Protein AF-0000000076130695 (afdb_homodimer)

pLDDT: mean 75.35, std 27.87, range [19.59, 98.69]

Solvent-accessible surface area (backbone atoms only — not comparable to full-atom values): 19665 Å² total; per-residue (Å²): 127,80,72,68,79,71,78,74,66,51,52,45,47,88,89,48,52,28,63,59,50,85,57,60,69,40,51,45,51,53,58,71,53,56,88,84,50,86,71,72,83,63,36,20,76,41,86,95,42,58,60,86,74,51,51,60,70,53,46,50,51,52,40,28,70,37,43,68,49,58,64,69,60,51,30,64,47,52,71,50,77,84,44,62,67,52,50,50,49,49,46,30,38,43,38,55,48,18,46,52,51,42,51,52,51,50,50,50,50,50,49,53,51,48,53,51,51,50,60,68,60,44,68,71,72,68,73,67,72,71,75,67,76,69,73,74,70,76,75,76,75,75,79,74,78,84,76,73,91,69,79,73,89,67,81,87,77,76,130,126,80,71,69,78,69,78,74,67,50,52,46,47,88,91,48,52,28,64,59,48,84,56,59,69,40,51,46,51,54,58,71,54,55,88,85,50,86,70,71,83,62,35,19,77,41,87,94,42,59,59,86,76,52,50,59,71,53,47,49,52,52,39,28,72,39,43,68,50,57,65,68,59,50,30,64,46,53,70,49,78,85,45,61,68,51,49,49,48,50,46,29,40,43,40,56,47,18,45,53,52,42,49,51,52,52,51,51,50,50,50,53,52,48,51,53,50,49,59,67,62,44,71,72,71,72,77,69,74,73,78,70,78,70,73,77,70,76,76,77,76,73,82,76,80,82,72,81,86,82,79,78,88,66,87,78,83,78,134

Organism: Mytilus edulis (NCBI:txid6550)

Radius of gyration: 37.56 Å; Cα contacts (8 Å, |Δi|>4): 245; chains: 2; bounding box: 88×125×100 Å

Structure (mmCIF, N/CA/C/O backbone):
data_AF-0000000076130695-model_v1
#
loop_
_entity.id
_entity.type
_entity.pdbx_description
1 polymer 'Uncharacterized protein'
#
loop_
_atom_site.group_PDB
_atom_site.id
_at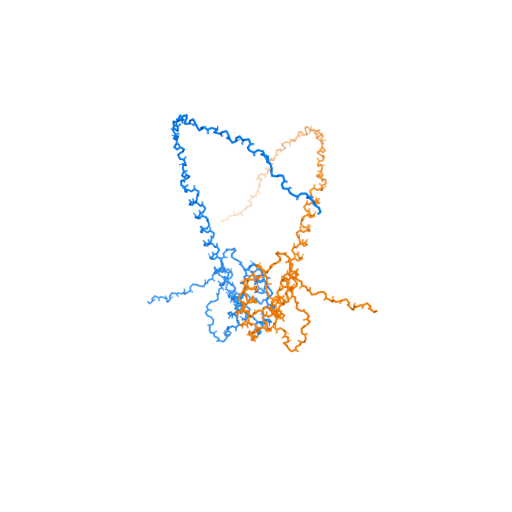om_site.type_symbol
_atom_site.label_atom_id
_atom_site.label_alt_id
_atom_site.label_comp_id
_atom_site.label_asym_id
_atom_site.label_entity_id
_atom_site.label_seq_id
_atom_site.pdbx_PDB_ins_code
_atom_site.Cartn_x
_atom_site.Cartn_y
_atom_site.Cartn_z
_atom_site.occupancy
_atom_site.B_iso_or_equiv
_atom_site.auth_seq_id
_atom_site.auth_comp_id
_atom_site.auth_asym_id
_atom_site.auth_atom_id
_atom_site.pdbx_PDB_model_num
ATOM 1 N N . MET A 1 1 ? 5.609 45.062 -7.273 1 32.78 1 MET A N 1
ATOM 2 C CA . MET A 1 1 ? 5.879 43.75 -7.832 1 32.78 1 MET A CA 1
ATOM 3 C C . MET A 1 1 ? 5.098 42.688 -7.082 1 32.78 1 MET A C 1
ATOM 5 O O . MET A 1 1 ? 5.09 42.656 -5.852 1 32.78 1 MET A O 1
ATOM 9 N N . ALA A 1 2 ? 4.066 42.156 -7.625 1 42.53 2 ALA A N 1
ATOM 10 C CA . ALA A 1 2 ? 3.211 41.219 -6.922 1 42.53 2 ALA A CA 1
ATOM 11 C C . ALA A 1 2 ? 4.02 40.031 -6.398 1 42.53 2 ALA A C 1
ATOM 13 O O . ALA A 1 2 ? 4.969 39.562 -7.051 1 42.53 2 ALA A O 1
ATOM 14 N N . ASP A 1 3 ? 4.188 39.938 -5.082 1 43.09 3 ASP A N 1
ATOM 15 C CA . ASP A 1 3 ? 4.898 38.812 -4.496 1 43.09 3 ASP A CA 1
ATOM 16 C C . ASP A 1 3 ? 4.539 37.5 -5.211 1 43.09 3 ASP A C 1
ATOM 18 O O . ASP A 1 3 ? 3.398 37.312 -5.637 1 43.09 3 ASP A O 1
ATOM 22 N N . PRO A 1 4 ? 5.449 36.969 -5.961 1 46.34 4 PRO A N 1
ATOM 23 C CA . PRO A 1 4 ? 5.129 35.719 -6.621 1 46.34 4 PRO A CA 1
ATOM 24 C C . PRO A 1 4 ? 4.109 34.875 -5.844 1 46.34 4 PRO A C 1
ATOM 26 O O . PRO A 1 4 ? 3.998 35.031 -4.625 1 46.34 4 PRO A O 1
ATOM 29 N N . PRO A 1 5 ? 3.078 34.562 -6.371 1 44.34 5 PRO A N 1
ATOM 30 C CA . PRO A 1 5 ? 2.072 33.812 -5.641 1 44.34 5 PRO A CA 1
ATOM 31 C C . PRO A 1 5 ? 2.689 32.812 -4.645 1 44.34 5 PRO A C 1
ATOM 33 O O . PRO A 1 5 ? 3.576 32.031 -5.008 1 44.34 5 PRO A O 1
ATOM 36 N N . GLN A 1 6 ? 3.023 33.156 -3.463 1 44.53 6 GLN A N 1
ATOM 37 C CA . GLN A 1 6 ? 3.541 32.25 -2.434 1 44.53 6 GLN A CA 1
ATOM 38 C C . GLN A 1 6 ? 2.848 30.906 -2.484 1 44.53 6 GLN A C 1
ATOM 40 O O . GLN A 1 6 ? 1.63 30.812 -2.311 1 44.53 6 GLN A O 1
ATOM 45 N N . THR A 1 7 ? 3.166 30.141 -3.432 1 56.22 7 THR A N 1
ATOM 46 C CA . THR A 1 7 ? 2.549 28.812 -3.5 1 56.22 7 THR A CA 1
ATOM 47 C C . THR A 1 7 ? 2.256 28.281 -2.1 1 56.22 7 THR A C 1
ATOM 49 O O . THR A 1 7 ? 3.164 28.156 -1.276 1 56.22 7 THR A O 1
ATOM 52 N N . SER A 1 8 ? 1.151 28.547 -1.556 1 73.5 8 SER A N 1
ATOM 53 C CA . SER A 1 8 ? 0.656 28.281 -0.209 1 73.5 8 SER A CA 1
ATOM 54 C C . SER A 1 8 ? 0.979 26.844 0.229 1 73.5 8 SER A C 1
ATOM 56 O O . SER A 1 8 ? 0.752 25.906 -0.521 1 73.5 8 SER A O 1
ATOM 58 N N . VAL A 1 9 ? 1.808 26.688 1.237 1 87.69 9 VAL A N 1
ATOM 59 C CA . VAL A 1 9 ? 2.182 25.422 1.864 1 87.69 9 VAL A CA 1
ATOM 60 C C . VAL A 1 9 ? 0.925 24.641 2.256 1 87.69 9 VAL A C 1
ATOM 62 O O . VAL A 1 9 ? 0.029 25.188 2.906 1 87.69 9 VAL A O 1
ATOM 65 N N . GLN A 1 10 ? 0.802 23.484 1.734 1 92.5 10 GLN A N 1
ATOM 66 C CA . GLN A 1 10 ? -0.366 22.656 2.043 1 92.5 10 GLN A CA 1
ATOM 67 C C . GLN A 1 10 ? -0.293 22.109 3.463 1 92.5 10 GLN A C 1
ATOM 69 O O . GLN A 1 10 ? 0.781 21.734 3.932 1 92.5 10 GLN A O 1
ATOM 74 N N . VAL A 1 11 ? -1.478 22.156 4.09 1 96.12 11 VAL A N 1
ATOM 75 C CA . VAL A 1 11 ? -1.656 21.547 5.402 1 96.12 11 VAL A CA 1
ATOM 76 C C . VAL A 1 11 ? -2.551 20.312 5.285 1 96.12 11 VAL A C 1
ATOM 78 O O . VAL A 1 11 ? -3.516 20.312 4.516 1 96.12 11 VAL A O 1
ATOM 81 N N . LEU A 1 12 ? -2.18 19.281 5.977 1 96.56 12 LEU A N 1
ATOM 82 C CA . LEU A 1 12 ? -3.066 18.125 6.008 1 96.56 12 LEU A CA 1
ATOM 83 C C . LEU A 1 12 ? -4.484 18.531 6.395 1 96.56 12 LEU A C 1
ATOM 85 O O . LEU A 1 12 ? -4.688 19.188 7.414 1 96.56 12 LEU A O 1
ATOM 89 N N . LYS A 1 13 ? -5.352 18.188 5.535 1 93.38 13 LYS A N 1
ATOM 90 C CA . LYS A 1 13 ? -6.734 18.562 5.805 1 93.38 13 LYS A CA 1
ATOM 91 C C . LYS A 1 13 ? -7.336 17.703 6.91 1 93.38 13 LYS A C 1
ATOM 93 O O . LYS A 1 13 ? -6.934 16.547 7.086 1 93.38 13 LYS A O 1
ATOM 98 N N . HIS A 1 14 ? -8.312 18.266 7.496 1 86 14 HIS A N 1
ATOM 99 C CA . HIS A 1 14 ? -8.953 17.625 8.641 1 86 14 HIS A CA 1
ATOM 100 C C . HIS A 1 14 ? -9.578 16.297 8.242 1 86 14 HIS A C 1
ATOM 102 O O . HIS A 1 14 ? -10.242 16.188 7.207 1 86 14 HIS A O 1
ATOM 108 N N . LYS A 1 15 ? -9.281 15.219 8.945 1 84.44 15 LYS A N 1
ATOM 109 C CA . LYS A 1 15 ? -9.852 13.875 8.859 1 84.44 15 LYS A CA 1
ATOM 110 C C . LYS A 1 15 ? -9.258 13.102 7.68 1 84.44 15 LYS A C 1
ATOM 112 O O . LYS A 1 15 ? -9.703 11.992 7.371 1 84.44 15 LYS A O 1
ATOM 117 N N . HIS A 1 16 ? -8.484 13.867 6.879 1 91.19 16 HIS A N 1
ATOM 118 C CA . HIS A 1 16 ? -7.828 13.117 5.82 1 91.19 16 HIS A CA 1
ATOM 119 C C . HIS A 1 16 ? -6.789 12.156 6.395 1 91.19 16 HIS A C 1
ATOM 121 O O . HIS A 1 16 ? -6.09 12.492 7.352 1 91.19 16 HIS A O 1
ATOM 127 N N . SER A 1 17 ? -6.777 10.953 5.922 1 92.69 17 SER A N 1
ATOM 128 C CA . SER A 1 17 ? -5.82 9.922 6.309 1 92.69 17 SER A CA 1
ATOM 129 C C . SER A 1 17 ? -5.496 9.008 5.133 1 92.69 17 SER A C 1
ATOM 131 O O . SER A 1 17 ? -6.191 9.023 4.113 1 92.69 17 SER A O 1
ATOM 133 N N . MET A 1 18 ? -4.496 8.305 5.309 1 95.19 18 MET A N 1
ATOM 134 C CA . MET A 1 18 ? -4.098 7.34 4.289 1 95.19 18 MET A CA 1
ATOM 135 C C . MET A 1 18 ? -4.363 5.914 4.75 1 95.19 18 MET A C 1
ATOM 137 O O . MET A 1 18 ? -3.918 4.957 4.117 1 95.19 18 MET A O 1
ATOM 141 N N . LEU A 1 19 ? -5.023 5.828 5.883 1 93.25 19 LEU A N 1
ATOM 142 C CA . LEU A 1 19 ? -5.391 4.5 6.363 1 93.25 19 LEU A CA 1
ATOM 143 C C . LEU A 1 19 ? -6.301 3.793 5.363 1 93.25 19 LEU A C 1
ATOM 145 O O . LEU A 1 19 ? -7.34 4.336 4.973 1 93.25 19 LEU A O 1
ATOM 149 N N . GLY A 1 20 ? -5.855 2.67 4.918 1 90.69 20 GLY A N 1
ATOM 150 C CA . GLY A 1 20 ? -6.656 1.909 3.971 1 90.69 20 GLY A CA 1
ATOM 151 C C . GLY A 1 20 ? -6.465 2.357 2.535 1 90.69 20 GLY A C 1
ATOM 152 O O . GLY A 1 20 ? -7.121 1.843 1.626 1 90.69 20 GLY A O 1
ATOM 153 N N . GLU A 1 21 ? -5.621 3.316 2.361 1 93.81 21 GLU A N 1
ATOM 154 C CA . GLU A 1 21 ? -5.312 3.828 1.03 1 93.81 21 GLU A CA 1
ATOM 155 C C . GLU A 1 21 ? -3.93 3.373 0.571 1 93.81 21 GLU A C 1
ATOM 157 O O . GLU A 1 21 ? -3.068 3.057 1.396 1 93.81 21 GLU A O 1
ATOM 162 N N . SER A 1 22 ? -3.793 3.404 -0.672 1 94.94 22 SER A N 1
ATOM 163 C CA . SER A 1 22 ? -2.498 3.012 -1.22 1 94.94 22 SER A CA 1
ATOM 164 C C . SER A 1 22 ? -1.443 4.086 -0.969 1 94.94 22 SER A C 1
ATOM 166 O O . SER A 1 22 ? -1.667 5.262 -1.258 1 94.94 22 SER A O 1
ATOM 168 N N . LEU A 1 23 ? -0.284 3.621 -0.59 1 97 23 LEU A N 1
ATOM 169 C CA . LEU A 1 23 ? 0.848 4.52 -0.39 1 97 23 LEU A CA 1
ATOM 170 C C . LEU A 1 23 ? 1.793 4.477 -1.586 1 97 23 LEU A C 1
ATOM 172 O O . LEU A 1 23 ? 2.775 5.219 -1.633 1 97 23 LEU A O 1
ATOM 176 N N . LEU A 1 24 ? 1.522 3.697 -2.525 1 96.69 24 LEU A N 1
ATOM 177 C CA . LEU A 1 24 ? 2.461 3.422 -3.609 1 96.69 24 LEU A CA 1
ATOM 178 C C . LEU A 1 24 ? 2.803 4.699 -4.371 1 96.69 24 LEU A C 1
ATOM 180 O O . LEU A 1 24 ? 3.969 4.941 -4.691 1 96.69 24 LEU A O 1
ATOM 184 N N . PRO A 1 25 ? 1.797 5.578 -4.57 1 96.56 25 PRO A N 1
ATOM 185 C CA . PRO A 1 25 ? 2.168 6.816 -5.258 1 96.56 25 PRO A CA 1
ATOM 186 C C . PRO A 1 25 ? 3.184 7.645 -4.477 1 96.56 25 PRO A C 1
ATOM 188 O O . PRO A 1 25 ? 4.121 8.195 -5.062 1 96.56 25 PRO A O 1
ATOM 191 N N . ALA A 1 26 ? 3.01 7.738 -3.199 1 97.44 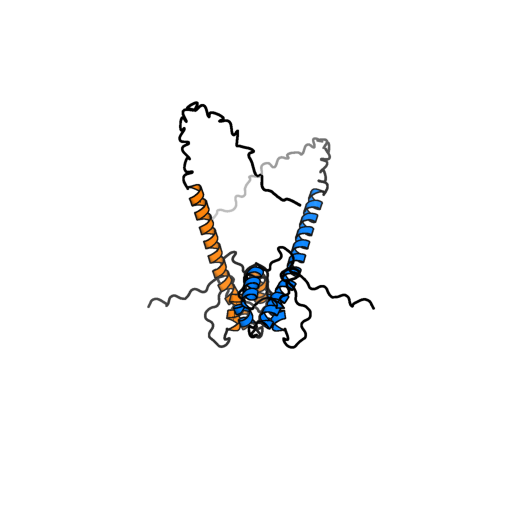26 ALA A N 1
ATOM 192 C CA . ALA A 1 26 ? 3.957 8.477 -2.367 1 97.44 26 ALA A CA 1
ATOM 193 C C . ALA A 1 26 ? 5.316 7.785 -2.34 1 97.44 26 ALA A C 1
ATOM 195 O O . ALA A 1 26 ? 6.359 8.445 -2.395 1 97.44 26 ALA A O 1
ATOM 196 N N . ILE A 1 27 ? 5.316 6.488 -2.246 1 98.12 27 ILE A N 1
ATOM 197 C CA . ILE A 1 27 ? 6.543 5.703 -2.193 1 98.12 27 ILE A CA 1
ATOM 198 C C . ILE A 1 27 ? 7.305 5.844 -3.51 1 98.12 27 ILE A C 1
ATOM 200 O O . ILE A 1 27 ? 8.531 5.977 -3.514 1 98.12 27 ILE A O 1
ATOM 204 N N . ALA A 1 28 ? 6.633 5.805 -4.59 1 97.44 28 ALA A N 1
ATOM 205 C CA . ALA A 1 28 ? 7.262 5.996 -5.898 1 97.44 28 ALA A CA 1
ATOM 206 C C . ALA A 1 28 ? 7.953 7.352 -5.98 1 97.44 28 ALA A C 1
ATOM 208 O O . ALA A 1 28 ? 9.07 7.453 -6.492 1 97.44 28 ALA A O 1
ATOM 209 N N . LYS A 1 29 ? 7.32 8.352 -5.531 1 96.94 29 LYS A N 1
ATOM 210 C CA . LYS A 1 29 ? 7.898 9.695 -5.543 1 96.94 29 LYS A CA 1
ATOM 211 C C . LYS A 1 29 ? 9.117 9.773 -4.633 1 96.94 29 LYS A C 1
ATOM 213 O O . LYS A 1 29 ? 10.094 10.461 -4.945 1 96.94 29 LYS A O 1
ATOM 218 N N . LEU A 1 30 ? 9.016 9.094 -3.518 1 97.62 30 LEU A N 1
ATOM 219 C CA . LEU A 1 30 ? 10.156 9.055 -2.611 1 97.62 30 LEU A CA 1
ATOM 220 C C . LEU A 1 30 ? 11.359 8.406 -3.285 1 97.62 30 LEU A C 1
ATOM 222 O O . LEU A 1 30 ? 12.492 8.875 -3.141 1 97.62 30 LEU A O 1
ATOM 226 N N . LYS A 1 31 ? 11.125 7.355 -3.939 1 96.44 31 LYS A N 1
ATOM 227 C CA . LYS A 1 31 ? 12.195 6.648 -4.633 1 96.44 31 LYS A CA 1
ATOM 228 C C . LYS A 1 31 ? 12.867 7.543 -5.668 1 96.44 31 LYS A C 1
ATOM 230 O O . LYS A 1 31 ? 14.078 7.477 -5.859 1 96.44 31 LYS A O 1
ATOM 235 N N . ALA A 1 32 ? 12.117 8.359 -6.289 1 94.62 32 ALA A N 1
ATOM 236 C CA . ALA A 1 32 ? 12.625 9.234 -7.344 1 94.62 32 ALA A CA 1
ATOM 237 C C . ALA A 1 32 ? 13.195 10.523 -6.758 1 94.62 32 ALA A C 1
ATOM 239 O O . ALA A 1 32 ? 13.703 11.375 -7.492 1 94.62 32 ALA A O 1
ATOM 240 N N . TRP A 1 33 ? 13.117 10.695 -5.512 1 94.44 33 TRP A N 1
ATOM 241 C CA . TRP A 1 33 ? 13.477 11.938 -4.836 1 94.44 33 TRP A CA 1
ATOM 242 C C . TRP A 1 33 ? 14.984 12.141 -4.828 1 94.44 33 TRP A C 1
ATOM 244 O O . TRP A 1 33 ? 15.742 11.211 -4.566 1 94.44 33 TRP A O 1
ATOM 254 N N . ASP A 1 34 ? 15.328 13.336 -5.078 1 93.25 34 ASP A N 1
ATOM 255 C CA . ASP A 1 34 ? 16.719 13.773 -4.992 1 93.25 34 ASP A CA 1
ATOM 256 C C . ASP A 1 34 ? 16.953 14.625 -3.74 1 93.25 34 ASP A C 1
ATOM 258 O O . ASP A 1 34 ? 16.484 15.758 -3.66 1 93.25 34 ASP A O 1
ATOM 262 N N . PRO A 1 35 ? 17.672 14.094 -2.836 1 90.56 35 PRO A N 1
ATOM 263 C CA . PRO A 1 35 ? 17.875 14.812 -1.577 1 90.56 35 PRO A CA 1
ATOM 264 C C . PRO A 1 35 ? 18.656 16.109 -1.763 1 90.56 35 PRO A C 1
ATOM 266 O O . PRO A 1 35 ? 18.641 16.984 -0.886 1 90.56 35 PRO A O 1
ATOM 269 N N . ASP A 1 36 ? 19.344 16.188 -2.811 1 91.06 36 ASP A N 1
ATOM 270 C CA . ASP A 1 36 ? 20.188 17.359 -3.025 1 91.06 36 ASP A CA 1
ATOM 271 C C . ASP A 1 36 ? 19.453 18.438 -3.83 1 91.06 36 ASP A C 1
ATOM 273 O O . ASP A 1 36 ? 19.922 19.562 -3.951 1 91.06 36 ASP A O 1
ATOM 277 N N . ALA A 1 37 ? 18.312 17.969 -4.328 1 87.88 37 ALA A N 1
ATOM 278 C CA . ALA A 1 37 ? 17.5 18.938 -5.043 1 87.88 37 ALA A CA 1
ATOM 279 C C . ALA A 1 37 ? 16.734 19.828 -4.07 1 87.88 37 ALA A C 1
ATOM 281 O O . ALA A 1 37 ? 16.438 19.422 -2.949 1 87.88 37 ALA A O 1
ATOM 282 N N . ASN A 1 38 ? 16.562 21.094 -4.336 1 79.38 38 ASN A N 1
ATOM 283 C CA . ASN A 1 38 ? 15.773 22.016 -3.516 1 79.38 38 ASN A CA 1
ATOM 284 C C . ASN A 1 38 ? 14.32 21.562 -3.428 1 79.38 38 ASN A C 1
ATOM 286 O O . ASN A 1 38 ? 13.625 21.5 -4.441 1 79.38 38 ASN A O 1
ATOM 290 N N . SER A 1 39 ? 14.172 21.109 -2.18 1 72.06 39 SER A N 1
ATOM 291 C CA . SER A 1 39 ? 12.781 20.734 -1.958 1 72.06 39 SER A CA 1
ATOM 292 C C . SER A 1 39 ? 11.945 21.938 -1.539 1 72.06 39 SER A C 1
ATOM 294 O O . SER A 1 39 ? 12.422 22.812 -0.809 1 72.06 39 SER A O 1
ATOM 296 N N . GLY A 1 40 ? 11.18 22.562 -2.375 1 79.69 40 GLY A N 1
ATOM 297 C CA . GLY A 1 40 ? 10.266 23.625 -1.967 1 79.69 40 GLY A CA 1
ATOM 298 C C . GLY A 1 40 ? 9.75 23.453 -0.552 1 79.69 40 GLY A C 1
ATOM 299 O O . GLY A 1 40 ? 10.297 22.656 0.223 1 79.69 40 GLY A O 1
ATOM 300 N N . GLU A 1 41 ? 8.852 24.328 -0.109 1 90.44 41 GLU A N 1
ATOM 301 C CA . GLU A 1 41 ? 8.25 24.25 1.217 1 90.44 41 GLU A CA 1
ATOM 302 C C . GLU A 1 41 ? 7.508 22.922 1.409 1 90.44 41 GLU A C 1
ATOM 304 O O . GLU A 1 41 ? 6.801 22.469 0.511 1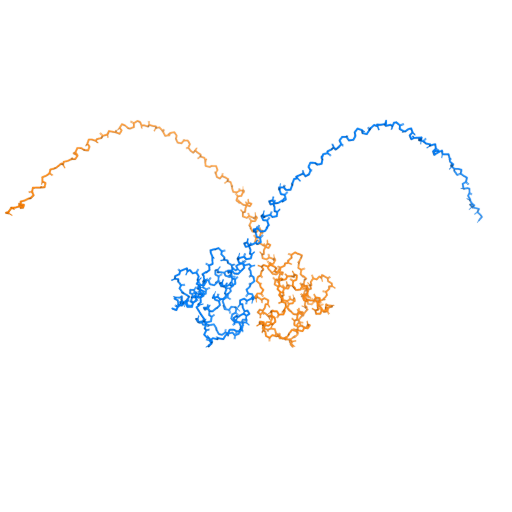 90.44 41 GLU A O 1
ATOM 309 N N . LEU A 1 42 ? 7.746 22.344 2.51 1 95.06 42 LEU A N 1
ATOM 310 C CA . LEU A 1 42 ? 7.098 21.078 2.83 1 95.06 42 LEU A CA 1
ATOM 311 C C . LEU A 1 42 ? 5.688 21.312 3.369 1 95.06 42 LEU A C 1
ATOM 313 O O . LEU A 1 42 ? 5.406 22.359 3.947 1 95.06 42 LEU A O 1
ATOM 317 N N . CYS A 1 43 ? 4.941 20.359 3.172 1 97.06 43 CYS A N 1
ATOM 318 C CA . CYS A 1 43 ? 3.607 20.375 3.764 1 97.06 43 CYS A CA 1
ATOM 319 C C . CYS A 1 43 ? 3.688 20.359 5.285 1 97.06 43 CYS A C 1
ATOM 321 O O . CYS A 1 43 ? 4.773 20.219 5.852 1 97.06 43 CYS A O 1
ATOM 323 N N . ARG A 1 44 ? 2.48 20.594 5.824 1 96.75 44 ARG A N 1
ATOM 324 C CA . ARG A 1 44 ? 2.408 20.609 7.281 1 96.75 44 ARG A CA 1
ATOM 325 C C . ARG A 1 44 ? 1.349 19.625 7.781 1 96.75 44 ARG A C 1
ATOM 327 O O . ARG A 1 44 ? 0.28 19.5 7.176 1 96.75 44 ARG A O 1
ATOM 334 N N . LEU A 1 45 ? 1.616 19.016 8.859 1 96.81 45 LEU A N 1
ATOM 335 C CA . LEU A 1 45 ? 0.617 18.188 9.531 1 96.81 45 LEU A CA 1
ATOM 336 C C . LEU A 1 45 ? -0.447 19.062 10.195 1 96.81 45 LEU A C 1
ATOM 338 O O . LEU A 1 45 ? -1.622 18.688 10.234 1 96.81 45 LEU A O 1
ATOM 342 N N . LYS A 1 46 ? 0.067 20.156 10.758 1 94.12 46 LYS A N 1
ATOM 343 C CA . LYS A 1 46 ? -0.763 21.141 11.445 1 94.12 46 LYS A CA 1
ATOM 344 C C . LYS A 1 46 ? -0.362 22.562 11.062 1 94.12 46 LYS A C 1
ATOM 346 O O . LYS A 1 46 ? 0.827 22.875 10.945 1 94.12 46 LYS A O 1
ATOM 351 N N . LYS A 1 47 ? -1.44 23.344 10.969 1 92.44 47 LYS A N 1
ATOM 352 C CA . LYS A 1 47 ? -1.171 24.75 10.633 1 92.44 47 LYS A CA 1
ATOM 353 C C . LYS A 1 47 ? -0.152 25.344 11.594 1 92.44 47 LYS A C 1
ATOM 355 O O . LYS A 1 47 ? -0.246 25.156 12.812 1 92.44 47 LYS A O 1
ATOM 360 N N . GLY A 1 48 ? 0.786 26.016 11.047 1 91.69 48 GLY A N 1
ATOM 361 C CA . GLY A 1 48 ? 1.764 26.734 11.836 1 91.69 48 GLY A CA 1
ATOM 362 C C . GLY A 1 48 ? 2.881 25.859 12.367 1 91.69 48 GLY A C 1
ATOM 363 O O . GLY A 1 48 ? 3.75 26.328 13.109 1 91.69 48 GLY A O 1
ATOM 364 N N . HIS A 1 49 ? 2.852 24.578 12.055 1 94.88 49 HIS A N 1
ATOM 365 C CA . HIS A 1 49 ? 3.867 23.672 12.57 1 94.88 49 HIS A CA 1
ATOM 366 C C . HIS A 1 49 ? 4.645 23.016 11.438 1 94.88 49 HIS A C 1
ATOM 368 O O . HIS A 1 49 ? 4.262 21.953 10.953 1 94.88 49 HIS A O 1
ATOM 374 N N . PRO A 1 50 ? 5.68 23.656 11.102 1 96.12 50 PRO A N 1
ATOM 375 C CA . PRO A 1 50 ? 6.473 23.109 10 1 96.12 50 PRO A CA 1
ATOM 376 C C . PRO A 1 50 ? 7.078 21.75 10.328 1 96.12 50 PRO A C 1
ATOM 378 O O . PRO A 1 50 ? 7.398 21.484 11.492 1 96.12 50 PRO A O 1
ATOM 381 N N . LEU A 1 51 ? 7.348 20.906 9.344 1 97.5 51 LEU A N 1
ATOM 382 C CA . LEU A 1 51 ? 7.898 19.562 9.547 1 97.5 51 LEU A CA 1
ATOM 383 C C . LEU A 1 51 ? 9.328 19.641 10.07 1 97.5 51 LEU A C 1
ATOM 385 O O . LEU A 1 51 ? 9.812 18.703 10.703 1 97.5 51 LEU A O 1
ATOM 389 N N . GLU A 1 52 ? 9.969 20.766 9.844 1 95.56 52 GLU A N 1
ATOM 390 C CA . GLU A 1 52 ? 11.359 20.969 10.242 1 95.56 52 GLU A CA 1
ATOM 391 C C . GLU A 1 52 ? 11.492 21.016 11.766 1 95.56 52 GLU A C 1
ATOM 393 O O . GLU A 1 52 ? 12.586 20.828 12.297 1 95.56 52 GLU A O 1
ATOM 398 N N . GLU A 1 53 ? 10.359 21.203 12.414 1 96.94 53 GLU A N 1
ATOM 399 C CA . GLU A 1 53 ? 10.391 21.328 13.875 1 96.94 53 GLU A CA 1
ATOM 400 C C . GLU A 1 53 ? 10.211 19.969 14.547 1 96.94 53 GLU A C 1
ATOM 402 O O . GLU A 1 53 ? 10.383 19.859 15.766 1 96.94 53 GLU A O 1
ATOM 407 N N . TYR A 1 54 ? 9.883 18.984 13.781 1 97.88 54 TYR A N 1
ATOM 408 C CA . TYR A 1 54 ? 9.656 17.656 14.336 1 97.88 54 TYR A CA 1
ATOM 409 C C . TYR A 1 54 ? 10.969 16.875 14.445 1 97.88 54 TYR A C 1
ATOM 411 O O . TYR A 1 54 ? 11.82 16.969 13.562 1 97.88 54 TYR A O 1
ATOM 419 N N . SER A 1 55 ? 11.086 16.125 15.492 1 98.31 55 SER A N 1
ATOM 420 C CA . SER A 1 55 ? 12.164 15.141 15.594 1 98.31 55 SER A CA 1
ATOM 421 C C . SER A 1 55 ? 11.875 13.914 14.742 1 98.31 55 SER A C 1
ATOM 423 O O . SER A 1 55 ? 10.75 13.719 14.281 1 98.31 55 SER A O 1
ATOM 425 N N . LEU A 1 56 ? 12.883 13.109 14.578 1 98.19 56 LEU A N 1
ATOM 426 C CA . LEU A 1 56 ? 12.742 11.883 13.812 1 98.19 56 LEU A CA 1
ATOM 427 C C . LEU A 1 56 ? 11.688 10.969 14.43 1 98.19 56 LEU A C 1
ATOM 429 O O . LEU A 1 56 ? 10.852 10.406 13.719 1 98.19 56 LEU A O 1
ATOM 433 N N . VAL A 1 57 ? 11.719 10.828 15.742 1 98.25 57 VAL A N 1
ATOM 434 C CA . VAL A 1 57 ? 10.781 9.969 16.453 1 98.25 57 VAL A CA 1
ATOM 435 C C . VAL A 1 57 ? 9.359 10.484 16.281 1 98.25 57 VAL A C 1
ATOM 437 O O . VAL A 1 57 ? 8.43 9.703 16.047 1 98.25 57 VAL A O 1
ATOM 440 N N . GLN A 1 58 ? 9.195 11.812 16.328 1 98.31 58 GLN A N 1
ATOM 441 C CA . GLN A 1 58 ? 7.879 12.422 16.156 1 98.31 58 GLN A CA 1
ATOM 442 C C . GLN A 1 58 ? 7.352 12.203 14.742 1 98.31 58 GLN A C 1
ATOM 444 O O . GLN A 1 58 ? 6.18 11.867 14.555 1 98.31 58 GLN A O 1
ATOM 449 N N . LEU A 1 59 ? 8.188 12.375 13.797 1 98.69 59 LEU A N 1
ATOM 450 C CA . LEU A 1 59 ? 7.789 12.18 12.414 1 98.69 59 LEU A CA 1
ATOM 451 C C . LEU A 1 59 ? 7.363 10.734 12.164 1 98.69 59 LEU A C 1
ATOM 453 O O . LEU A 1 59 ? 6.359 10.484 11.492 1 98.69 59 LEU A O 1
ATOM 457 N N . ARG A 1 60 ? 8.109 9.812 12.711 1 98.5 60 ARG A N 1
ATOM 458 C CA . ARG A 1 60 ? 7.754 8.398 12.594 1 98.5 60 ARG A CA 1
ATOM 459 C C . ARG A 1 60 ? 6.363 8.141 13.164 1 98.5 60 ARG A C 1
ATOM 461 O O . ARG A 1 60 ? 5.535 7.492 12.516 1 98.5 60 ARG A O 1
ATOM 468 N N . THR A 1 61 ? 6.145 8.703 14.266 1 98.38 61 THR A N 1
ATOM 469 C CA . THR A 1 61 ? 4.875 8.5 14.953 1 98.38 61 THR A CA 1
ATOM 470 C C . THR A 1 61 ? 3.721 9.094 14.156 1 98.38 61 THR A C 1
ATOM 472 O O . THR A 1 61 ? 2.693 8.445 13.961 1 98.38 61 THR A O 1
ATOM 475 N N . GLU A 1 62 ? 3.906 10.312 13.711 1 97.69 62 GLU A N 1
ATOM 476 C CA . GLU A 1 62 ? 2.865 10.984 12.945 1 97.69 62 GLU A CA 1
ATOM 477 C C . GLU A 1 62 ? 2.6 10.266 11.625 1 97.69 62 GLU A C 1
ATOM 479 O O . GLU A 1 62 ? 1.451 10.156 11.195 1 97.69 62 GLU A O 1
ATOM 484 N N . PHE A 1 63 ? 3.65 9.758 10.992 1 98.5 63 PHE A N 1
ATOM 485 C CA . PHE A 1 63 ? 3.494 9.016 9.742 1 98.5 63 PHE A CA 1
ATOM 486 C C . PHE A 1 63 ? 2.68 7.75 9.969 1 98.5 63 PHE A C 1
ATOM 488 O O . PHE A 1 63 ? 1.748 7.465 9.211 1 98.5 63 PHE A O 1
ATOM 495 N N . GLU A 1 64 ? 3.049 7.004 11.008 1 97.69 64 GLU A N 1
ATOM 496 C CA . GLU A 1 64 ? 2.367 5.746 11.297 1 97.69 64 GLU A CA 1
ATOM 497 C C . GLU A 1 64 ? 0.896 5.98 11.633 1 97.69 64 GLU A C 1
ATOM 499 O O . GLU A 1 64 ? 0.034 5.184 11.258 1 97.69 64 GLU A O 1
ATOM 504 N N . ARG A 1 65 ? 0.619 7.043 12.273 1 96.19 65 ARG A N 1
ATOM 505 C CA . ARG A 1 65 ? -0.764 7.414 12.555 1 96.19 65 ARG A CA 1
ATOM 506 C C . ARG A 1 65 ? -1.513 7.766 11.273 1 96.19 65 ARG A C 1
ATOM 508 O O . ARG A 1 65 ? -2.674 7.391 11.109 1 96.19 65 ARG A O 1
ATOM 515 N N . LEU A 1 66 ? -0.84 8.469 10.422 1 97.25 66 LEU A N 1
ATOM 516 C CA . LEU A 1 66 ? -1.424 8.977 9.18 1 97.25 66 LEU A CA 1
ATOM 517 C C . LEU A 1 66 ? -1.646 7.844 8.18 1 97.25 66 LEU A C 1
ATOM 519 O O . LEU A 1 66 ? -2.668 7.812 7.492 1 97.25 66 LEU A O 1
ATOM 523 N N . ALA A 1 67 ? -0.681 6.914 8.102 1 97.31 67 ALA A N 1
ATOM 524 C CA . ALA A 1 67 ? -0.657 5.98 6.977 1 97.31 67 ALA A CA 1
ATOM 525 C C . ALA A 1 67 ? -0.824 4.539 7.457 1 97.31 67 ALA A C 1
ATOM 527 O O . ALA A 1 67 ? -1.124 3.646 6.664 1 97.31 67 ALA A O 1
ATOM 528 N N . GLY A 1 68 ? -0.5 4.25 8.75 1 96.5 68 GLY A N 1
ATOM 529 C CA . GLY A 1 68 ? -0.64 2.912 9.305 1 96.5 68 GLY A CA 1
ATOM 530 C C . GLY A 1 68 ? 0.482 1.979 8.891 1 96.5 68 GLY A C 1
ATOM 531 O O . GLY A 1 68 ? 0.334 0.756 8.953 1 96.5 68 GLY A O 1
ATOM 532 N N . GLU A 1 69 ? 1.538 2.479 8.391 1 97.38 69 GLU A N 1
ATOM 533 C CA . GLU A 1 69 ? 2.641 1.671 7.875 1 97.38 69 GLU A CA 1
ATOM 534 C C . GLU A 1 69 ? 3.947 2.006 8.594 1 97.38 69 GLU A C 1
ATOM 536 O O . GLU A 1 69 ? 4.102 3.1 9.141 1 97.38 69 GLU A O 1
ATOM 541 N N . SER A 1 70 ? 4.836 1.142 8.484 1 96.44 70 SER A N 1
ATOM 542 C CA . SER A 1 70 ? 6.137 1.327 9.117 1 96.44 70 SER A CA 1
ATOM 543 C C . SER A 1 70 ? 7.07 2.143 8.227 1 96.44 70 SER A C 1
ATOM 545 O O . SER A 1 70 ? 7.305 1.786 7.07 1 96.44 70 SER A O 1
ATOM 547 N N . VAL A 1 71 ? 7.648 3.121 8.867 1 98.12 71 VAL A N 1
ATOM 548 C CA . VAL A 1 71 ? 8.633 3.93 8.156 1 98.12 71 VAL A CA 1
ATOM 549 C C . VAL A 1 71 ? 9.82 3.059 7.746 1 98.12 71 VAL A C 1
ATOM 551 O O . VAL A 1 71 ? 10.273 3.115 6.602 1 98.12 71 VAL A O 1
ATOM 554 N N . LYS A 1 72 ? 10.258 2.287 8.625 1 96.62 72 LYS A N 1
ATOM 555 C CA . LYS A 1 72 ? 11.414 1.419 8.398 1 96.62 72 LYS A CA 1
ATOM 556 C C . LYS A 1 72 ? 11.18 0.505 7.203 1 96.62 72 LYS A C 1
ATOM 558 O O . LYS A 1 72 ? 12.07 0.344 6.359 1 96.62 72 LYS A O 1
ATOM 563 N N . ASP A 1 73 ? 10.008 -0.043 7.141 1 95.88 73 ASP A N 1
ATOM 564 C CA . ASP A 1 73 ? 9.695 -0.973 6.062 1 95.88 73 ASP A CA 1
ATOM 565 C C . ASP A 1 73 ? 9.68 -0.261 4.711 1 95.88 73 ASP A C 1
ATOM 567 O O . ASP A 1 73 ? 10.164 -0.8 3.713 1 95.88 73 ASP A O 1
ATOM 571 N N . ILE A 1 74 ? 9.18 0.915 4.691 1 98.12 74 ILE A N 1
ATOM 572 C CA . ILE A 1 74 ? 9.109 1.688 3.457 1 98.12 74 ILE A CA 1
ATOM 573 C C . ILE A 1 74 ? 10.516 1.992 2.959 1 98.12 74 ILE A C 1
ATOM 575 O O . ILE A 1 74 ? 10.82 1.8 1.779 1 98.12 74 ILE A O 1
ATOM 579 N N . PHE A 1 75 ? 11.398 2.377 3.775 1 97.81 75 PHE A N 1
ATOM 580 C CA . PHE A 1 75 ? 12.75 2.746 3.369 1 97.81 75 PHE A CA 1
ATOM 581 C C . PHE A 1 75 ? 13.539 1.515 2.947 1 97.81 75 PHE A C 1
ATOM 583 O O . PHE A 1 75 ? 14.391 1.591 2.053 1 97.81 75 PHE A O 1
ATOM 590 N N . ALA A 1 76 ? 13.258 0.411 3.582 1 96.31 76 ALA A N 1
ATOM 591 C CA . ALA A 1 76 ? 13.883 -0.833 3.148 1 96.31 76 ALA A CA 1
ATOM 592 C C . ALA A 1 76 ? 13.484 -1.184 1.72 1 96.31 76 ALA A C 1
ATOM 594 O O . ALA A 1 76 ? 14.305 -1.669 0.937 1 96.31 76 ALA A O 1
ATOM 595 N N . ILE A 1 77 ? 12.289 -0.89 1.392 1 96.5 77 ILE A N 1
ATOM 596 C CA . ILE A 1 77 ? 11.766 -1.199 0.066 1 96.5 77 ILE A CA 1
ATOM 597 C C . ILE A 1 77 ? 12.367 -0.243 -0.962 1 96.5 77 ILE A C 1
ATOM 599 O O . ILE A 1 77 ? 12.797 -0.668 -2.037 1 96.5 77 ILE A O 1
ATOM 603 N N . VAL A 1 78 ? 12.391 0.991 -0.658 1 96.44 78 VAL A N 1
ATOM 604 C CA . VAL A 1 78 ? 12.82 2.01 -1.609 1 96.44 78 VAL A CA 1
ATOM 605 C C . VAL A 1 78 ? 14.336 1.963 -1.761 1 96.44 78 VAL A C 1
ATOM 607 O O . VAL A 1 78 ? 14.875 2.324 -2.811 1 96.44 78 VAL A O 1
ATOM 610 N N . GLY A 1 79 ? 15.102 1.63 -0.748 1 94.81 79 GLY A N 1
ATOM 611 C CA . GLY A 1 79 ? 16.547 1.545 -0.801 1 94.81 79 GLY A CA 1
ATOM 612 C C . GLY A 1 79 ? 17.234 2.867 -0.515 1 94.81 79 GLY A C 1
ATOM 613 O O . GLY A 1 79 ? 18.297 3.152 -1.066 1 94.81 79 GLY A O 1
ATOM 614 N N . ILE A 1 80 ? 16.547 3.74 0.194 1 94.62 80 ILE A N 1
ATOM 615 C CA . ILE A 1 80 ? 17.078 5.02 0.644 1 94.62 80 ILE A CA 1
ATOM 616 C C . ILE A 1 80 ? 17.359 4.965 2.146 1 94.62 80 ILE A C 1
ATOM 618 O O . ILE A 1 80 ? 16.594 4.34 2.896 1 94.62 80 ILE A O 1
ATOM 622 N N . ASP A 1 81 ? 18.375 5.684 2.564 1 96 81 ASP A N 1
ATOM 623 C CA . ASP A 1 81 ? 18.703 5.715 3.988 1 96 81 ASP A CA 1
ATOM 624 C C . ASP A 1 81 ? 17.625 6.477 4.77 1 96 81 ASP A C 1
ATOM 626 O O . ASP A 1 81 ? 17.234 7.574 4.379 1 96 81 ASP A O 1
ATOM 630 N N . GLU A 1 82 ? 17.266 5.824 5.789 1 97.19 82 GLU A N 1
ATOM 631 C CA . GLU A 1 82 ? 16.344 6.48 6.703 1 97.19 82 GLU A CA 1
ATOM 632 C C . GLU A 1 82 ? 17.047 7.523 7.562 1 97.19 82 GLU A C 1
ATOM 634 O O . GLU A 1 82 ? 17.891 7.18 8.391 1 97.19 82 GLU A O 1
ATOM 639 N N . ASN A 1 83 ? 16.75 8.773 7.438 1 96.81 83 ASN A N 1
ATOM 640 C CA . ASN A 1 83 ? 17.234 9.883 8.25 1 96.81 83 ASN A CA 1
ATOM 641 C C . ASN A 1 83 ? 16.203 11 8.352 1 96.81 83 ASN A C 1
ATOM 643 O O . ASN A 1 83 ? 15.117 10.891 7.785 1 96.81 83 ASN A O 1
ATOM 647 N N . LEU A 1 84 ? 16.516 11.969 9.078 1 97.44 84 LEU A N 1
ATOM 648 C CA . LEU A 1 84 ? 15.57 13.047 9.352 1 97.44 84 LEU A CA 1
ATOM 649 C C . LEU A 1 84 ? 15.062 13.672 8.062 1 97.44 84 LEU A C 1
ATOM 651 O O . LEU A 1 84 ? 13.859 13.883 7.898 1 97.44 84 LEU A O 1
ATOM 655 N N . LYS A 1 85 ? 15.891 13.945 7.121 1 96.38 85 LYS A N 1
ATOM 656 C CA . LYS A 1 85 ? 15.539 14.578 5.859 1 96.38 85 LYS A CA 1
ATOM 657 C C . LYS A 1 85 ? 14.625 13.688 5.027 1 96.38 85 LYS A C 1
ATOM 659 O O . LYS A 1 85 ? 13.602 14.148 4.516 1 96.38 85 LYS A O 1
ATOM 664 N N . SER A 1 86 ? 14.977 12.461 4.934 1 97.5 86 SER A N 1
ATOM 665 C CA . SER A 1 86 ? 14.211 11.539 4.102 1 97.5 86 SER A CA 1
ATOM 666 C C . SER A 1 86 ? 12.852 11.242 4.719 1 97.5 86 SER A C 1
ATOM 668 O O . SER A 1 86 ? 11.852 11.102 4.004 1 97.5 86 SER A O 1
ATOM 670 N N . VAL A 1 87 ? 12.766 11.133 6.031 1 98.5 87 VAL A N 1
ATOM 671 C CA . VAL A 1 87 ? 11.484 10.875 6.684 1 98.5 87 VAL A CA 1
ATOM 672 C C . VAL A 1 87 ? 10.586 12.102 6.559 1 98.5 87 VAL A C 1
ATOM 674 O O . VAL A 1 87 ? 9.375 11.969 6.363 1 98.5 87 VAL A O 1
ATOM 677 N N . ARG A 1 88 ? 11.156 13.266 6.66 1 97.94 88 ARG A N 1
ATOM 678 C CA . ARG A 1 88 ? 10.391 14.484 6.41 1 97.94 88 ARG A CA 1
ATOM 679 C C . ARG A 1 88 ? 9.781 14.469 5.012 1 97.94 88 ARG A C 1
ATOM 681 O O . ARG A 1 88 ? 8.609 14.812 4.836 1 97.94 88 ARG A O 1
ATOM 688 N N . GLN A 1 89 ? 10.578 14.07 4.105 1 97.81 89 GLN A N 1
ATOM 689 C CA . GLN A 1 89 ? 10.102 13.984 2.73 1 97.81 89 GLN A CA 1
ATOM 690 C C . GLN A 1 89 ? 8.969 12.977 2.604 1 97.81 89 GLN A C 1
ATOM 692 O O . GLN A 1 89 ? 7.969 13.242 1.926 1 97.81 89 GLN A O 1
ATOM 697 N N . LEU A 1 90 ? 9.109 11.836 3.197 1 98.44 90 LEU A N 1
ATOM 698 C CA . LEU A 1 90 ? 8.055 10.828 3.18 1 98.44 90 LEU A CA 1
ATOM 699 C C . LEU A 1 90 ? 6.754 11.391 3.742 1 98.44 90 LEU A C 1
ATOM 701 O O . LEU A 1 90 ? 5.691 11.219 3.143 1 98.44 90 LEU A O 1
ATOM 705 N N . VAL A 1 91 ? 6.828 12.062 4.895 1 98.5 91 VAL A N 1
ATOM 706 C CA . VAL A 1 91 ? 5.645 12.641 5.523 1 98.5 91 VAL A CA 1
ATOM 707 C C . VAL A 1 91 ? 5.027 13.688 4.594 1 98.5 91 VAL A C 1
ATOM 709 O O . VAL A 1 91 ? 3.809 13.703 4.395 1 98.5 91 VAL A O 1
ATOM 712 N N . HIS A 1 92 ? 5.895 14.5 4.023 1 98.06 92 HIS A N 1
ATOM 713 C CA . HIS A 1 92 ? 5.457 15.508 3.066 1 98.06 92 HIS A CA 1
ATOM 714 C C . HIS A 1 92 ? 4.668 14.883 1.921 1 98.06 92 HIS A C 1
ATOM 716 O O . HIS A 1 92 ? 3.541 15.289 1.642 1 98.06 92 HIS A O 1
ATOM 722 N N . LEU A 1 93 ? 5.203 13.953 1.322 1 97.56 93 LEU A N 1
ATOM 723 C CA . LEU A 1 93 ? 4.59 13.289 0.181 1 97.56 93 LEU A CA 1
ATOM 724 C C . LEU A 1 93 ? 3.285 12.609 0.587 1 97.56 93 LEU A C 1
ATOM 726 O O . LEU A 1 93 ? 2.328 12.578 -0.19 1 97.56 93 LEU A O 1
ATOM 730 N N . THR A 1 94 ? 3.258 12.047 1.757 1 98.31 94 THR A N 1
ATOM 731 C CA . THR A 1 94 ? 2.07 11.367 2.258 1 98.31 94 THR A CA 1
ATOM 732 C C . THR A 1 94 ? 0.938 12.359 2.502 1 98.31 94 THR A C 1
ATOM 734 O O . THR A 1 94 ? -0.224 12.062 2.209 1 98.31 94 THR A O 1
ATOM 737 N N . ILE A 1 95 ? 1.295 13.492 3.027 1 97.75 95 ILE A N 1
ATOM 738 C CA . ILE A 1 95 ? 0.299 14.531 3.227 1 97.75 95 ILE A CA 1
ATOM 739 C C . ILE A 1 95 ? -0.281 14.961 1.88 1 97.75 95 ILE A C 1
ATOM 741 O O . ILE A 1 95 ? -1.5 15.07 1.729 1 97.75 95 ILE A O 1
ATOM 745 N N . LEU A 1 96 ? 0.602 15.195 0.916 1 96.25 96 LEU A N 1
ATOM 746 C CA . LEU A 1 96 ? 0.144 15.57 -0.418 1 96.25 96 LEU A CA 1
ATOM 747 C C . LEU A 1 96 ? -0.828 14.531 -0.971 1 96.25 96 LEU A C 1
ATOM 749 O O . LEU A 1 96 ? -1.899 14.883 -1.47 1 96.25 96 LEU A O 1
ATOM 753 N N . GLN A 1 97 ? -0.475 13.305 -0.805 1 96.25 97 GLN A N 1
ATOM 754 C CA . GLN A 1 97 ? -1.312 12.219 -1.3 1 96.25 97 GLN A CA 1
ATOM 755 C C . GLN A 1 97 ? -2.623 12.141 -0.522 1 96.25 97 GLN A C 1
ATOM 757 O O . GLN A 1 97 ? -3.686 11.914 -1.107 1 96.25 97 GLN A O 1
ATOM 762 N N . GLY A 1 98 ? -2.504 12.234 0.746 1 95.75 98 GLY A N 1
ATOM 763 C CA . GLY A 1 98 ? -3.701 12.219 1.571 1 95.75 98 GLY A CA 1
ATOM 764 C C . GLY A 1 98 ? -4.695 13.297 1.203 1 95.75 98 GLY A C 1
ATOM 765 O O . GLY A 1 98 ? -5.902 13.047 1.136 1 95.75 98 GLY A O 1
ATOM 766 N N . ASN A 1 99 ? -4.195 14.477 1.017 1 94.81 99 ASN A N 1
ATOM 767 C CA . ASN A 1 99 ? -5.059 15.578 0.613 1 94.81 99 ASN A CA 1
ATOM 768 C C . ASN A 1 99 ? -5.699 15.32 -0.748 1 94.81 99 ASN A C 1
ATOM 770 O O . ASN A 1 99 ? -6.879 15.609 -0.949 1 94.81 99 ASN A O 1
ATOM 774 N N . LEU A 1 100 ? -4.969 14.734 -1.658 1 93.75 100 LEU A N 1
ATOM 775 C CA . LEU A 1 100 ? -5.473 14.414 -2.988 1 93.75 100 LEU A CA 1
ATOM 776 C C . LEU A 1 100 ? -6.562 13.344 -2.91 1 93.75 100 LEU A C 1
ATOM 778 O O . LEU A 1 100 ? -7.633 13.5 -3.506 1 93.75 100 LEU A O 1
ATOM 782 N N . VAL A 1 101 ? -6.34 12.328 -2.148 1 91.94 101 VAL A N 1
ATOM 783 C CA . VAL A 1 101 ? -7.277 11.227 -1.993 1 91.94 101 VAL A CA 1
ATOM 784 C C . VAL A 1 101 ? -8.539 11.711 -1.278 1 91.94 101 VAL A C 1
ATOM 786 O O . VAL A 1 101 ? -9.648 11.328 -1.642 1 91.94 101 VAL A O 1
ATOM 789 N N . GLY A 1 102 ? -8.297 12.453 -0.291 1 89.69 102 GLY A N 1
ATOM 790 C CA . GLY A 1 102 ? -9.43 13.008 0.433 1 89.69 102 GLY A CA 1
ATOM 791 C C . GLY A 1 102 ? -10.344 13.844 -0.441 1 89.69 102 GLY A C 1
ATOM 792 O O . GLY A 1 102 ? -11.562 13.797 -0.296 1 89.69 102 GLY A O 1
ATOM 793 N N . ILE A 1 103 ? -9.805 14.625 -1.286 1 84.44 103 ILE A N 1
ATOM 794 C CA . ILE A 1 103 ? -10.578 15.445 -2.207 1 84.44 103 ILE A CA 1
ATOM 795 C C . ILE A 1 103 ? -11.414 14.555 -3.123 1 84.44 103 ILE A C 1
ATOM 797 O O . ILE A 1 103 ? -12.609 14.797 -3.318 1 84.44 103 ILE A O 1
ATOM 801 N N . SER A 1 104 ? -10.82 13.555 -3.598 1 81.88 104 SER A N 1
ATOM 802 C CA . SER A 1 104 ? -11.5 12.633 -4.5 1 81.88 104 SER A CA 1
ATOM 803 C C . SER A 1 104 ? -12.664 11.93 -3.801 1 81.88 104 SER A C 1
ATOM 805 O O . SER A 1 104 ? -13.727 11.742 -4.391 1 81.88 104 SER A O 1
ATOM 807 N N . LYS A 1 105 ? -12.461 11.562 -2.646 1 84.31 105 LYS A N 1
ATOM 808 C CA . LYS A 1 105 ? -13.516 10.898 -1.878 1 84.31 105 LYS A CA 1
ATOM 809 C C . LYS A 1 105 ? -14.672 11.859 -1.599 1 84.31 105 LYS A C 1
ATOM 811 O O . LYS A 1 105 ? -15.836 11.453 -1.635 1 84.31 105 LYS A O 1
ATOM 816 N N . GLY A 1 106 ? -14.266 13.023 -1.27 1 80.06 106 GLY A N 1
ATOM 817 C CA . GLY A 1 106 ? -15.297 14.031 -1.068 1 80.06 106 GLY A CA 1
ATOM 818 C C . GLY A 1 106 ? -16.141 14.273 -2.305 1 80.06 106 GLY A C 1
ATOM 819 O O . GLY A 1 106 ? -17.359 14.391 -2.213 1 80.06 106 GLY A O 1
ATOM 820 N N . GLN A 1 107 ? -15.484 14.336 -3.398 1 80.38 107 GLN A N 1
ATOM 821 C CA . GLN A 1 107 ? -16.188 14.562 -4.656 1 80.38 107 GLN A CA 1
ATOM 822 C C . GLN A 1 107 ? -17.094 13.375 -5 1 80.38 107 GLN A C 1
ATOM 824 O O . GLN A 1 107 ? -18.219 13.562 -5.465 1 80.38 107 GLN A O 1
ATOM 829 N N . ALA A 1 108 ? -16.578 12.203 -4.738 1 78.31 108 ALA A N 1
ATOM 830 C CA . ALA A 1 108 ? -17.375 11 -4.992 1 78.31 108 ALA A CA 1
ATOM 831 C C . ALA A 1 108 ? -18.625 10.969 -4.113 1 78.31 108 ALA A C 1
ATOM 833 O O . ALA A 1 108 ? -19.703 10.602 -4.578 1 78.31 108 ALA A O 1
ATOM 834 N N . LEU A 1 109 ? -18.453 11.32 -2.973 1 77.12 109 LEU A N 1
ATOM 835 C CA . LEU A 1 109 ? -19.578 11.359 -2.039 1 77.12 109 LEU A CA 1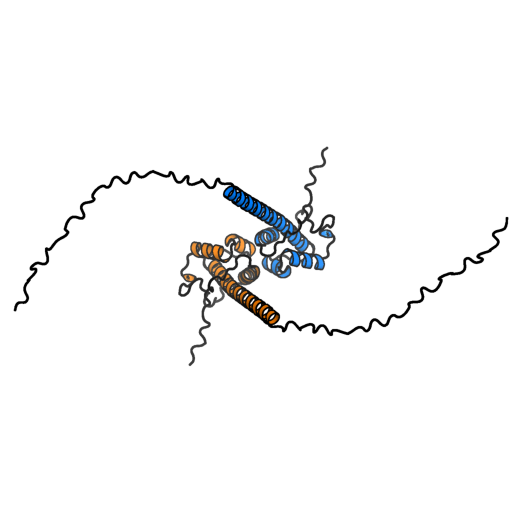
ATOM 836 C C . LEU A 1 109 ? -20.609 12.383 -2.475 1 77.12 109 LEU A C 1
ATOM 838 O O . LEU A 1 109 ? -21.812 12.125 -2.385 1 77.12 109 LEU A O 1
ATOM 842 N N . GLN A 1 110 ? -20.109 13.453 -2.891 1 79.44 110 GLN A N 1
ATOM 843 C CA . GLN A 1 110 ? -21.016 14.492 -3.371 1 79.44 110 GLN A CA 1
ATOM 844 C C . GLN A 1 110 ? -21.781 14.023 -4.609 1 79.44 110 GLN A C 1
ATOM 846 O O . GLN A 1 110 ? -22.969 14.281 -4.746 1 79.44 110 GLN A O 1
ATOM 851 N N . TYR A 1 111 ? -21.109 13.391 -5.465 1 76.75 111 TYR A N 1
ATOM 852 C CA . TYR A 1 111 ? -21.75 12.852 -6.664 1 76.75 111 TYR A CA 1
ATOM 853 C C . TYR A 1 111 ? -22.812 11.82 -6.309 1 76.75 111 TYR A C 1
ATOM 855 O O . TYR A 1 111 ? -23.922 11.852 -6.844 1 76.75 111 TYR A O 1
ATOM 863 N N . ASP A 1 112 ? -22.516 10.961 -5.426 1 78.06 112 ASP A N 1
ATOM 864 C CA . ASP A 1 112 ? -23.469 9.953 -4.969 1 78.06 112 ASP A CA 1
ATOM 865 C C . ASP A 1 112 ? -24.703 10.602 -4.34 1 78.06 112 ASP A C 1
ATOM 867 O O . ASP A 1 112 ? -25.828 10.156 -4.574 1 78.06 112 ASP A O 1
ATOM 871 N N . LEU A 1 113 ? -24.469 11.625 -3.607 1 80.25 113 LEU A N 1
ATOM 872 C CA . LEU A 1 113 ? -25.562 12.344 -2.967 1 80.25 113 LEU A CA 1
ATOM 873 C C . LEU A 1 113 ? -26.438 13.039 -4.004 1 80.25 113 LEU A C 1
ATOM 875 O O . LEU A 1 113 ? -27.672 13.055 -3.883 1 80.25 113 LEU A O 1
ATOM 879 N N . GLN A 1 114 ? -25.859 13.492 -5.02 1 80.44 114 GLN A N 1
ATOM 880 C CA . GLN A 1 114 ? -26.594 14.156 -6.09 1 80.44 114 GLN A CA 1
ATOM 881 C C . GLN A 1 114 ? -27.406 13.148 -6.906 1 80.44 114 GLN A C 1
ATOM 883 O O . GLN A 1 114 ? -28.562 13.398 -7.242 1 80.44 114 GLN A O 1
ATOM 888 N N . VAL A 1 115 ? -26.812 12.07 -7.188 1 78.31 115 VAL A N 1
ATOM 889 C CA . VAL A 1 115 ? -27.516 11.031 -7.938 1 78.31 115 VAL A CA 1
ATOM 890 C C . VAL A 1 115 ? -28.703 10.523 -7.129 1 78.31 115 VAL A C 1
ATOM 892 O O . VAL A 1 115 ? -29.797 10.336 -7.676 1 78.31 115 VAL A O 1
ATOM 895 N N . ARG A 1 116 ? -28.5 10.367 -5.891 1 75.94 116 ARG A N 1
ATOM 896 C CA . ARG A 1 116 ? -29.578 9.922 -5.02 1 75.94 116 ARG A CA 1
ATOM 897 C C . ARG A 1 116 ? -30.672 10.977 -4.926 1 75.94 116 ARG A C 1
ATOM 899 O O . ARG A 1 116 ? -31.859 10.648 -4.957 1 75.94 116 ARG A O 1
ATOM 906 N N . ALA A 1 117 ? -30.297 12.141 -4.852 1 78.38 117 ALA A N 1
ATOM 907 C CA . ALA A 1 117 ? -31.266 13.242 -4.805 1 78.38 117 ALA A CA 1
ATOM 908 C C . ALA A 1 117 ? -32.031 13.344 -6.113 1 78.38 117 ALA A C 1
ATOM 910 O O . ALA A 1 117 ? -33.25 13.547 -6.105 1 78.38 117 ALA A O 1
ATOM 911 N N . ASP A 1 118 ? -31.438 13.18 -7.234 1 79.06 118 ASP A N 1
ATOM 912 C CA . ASP A 1 118 ? -32.062 13.227 -8.547 1 79.06 118 ASP A CA 1
ATOM 913 C C . ASP A 1 118 ? -33 12.047 -8.75 1 79.06 118 ASP A C 1
ATOM 915 O O . ASP A 1 118 ? -34.062 12.188 -9.352 1 79.06 118 ASP A O 1
ATOM 919 N N . ASN A 1 119 ? -32.594 11.031 -8.25 1 74.81 119 ASN A N 1
ATOM 920 C CA . ASN A 1 119 ? -33.438 9.859 -8.336 1 74.81 119 ASN A CA 1
ATOM 921 C C . ASN A 1 119 ? -34.688 9.992 -7.445 1 74.81 119 ASN A C 1
ATOM 923 O O . ASN A 1 119 ? -35.75 9.477 -7.766 1 74.81 119 ASN A O 1
ATOM 927 N N . LEU A 1 120 ? -34.469 10.57 -6.336 1 71.75 120 LEU A N 1
ATOM 928 C CA . LEU A 1 120 ? -35.594 10.828 -5.445 1 71.75 120 LEU A CA 1
ATOM 929 C C . LEU A 1 120 ? -36.531 11.852 -6.051 1 71.75 120 LEU A C 1
ATOM 931 O O . LEU A 1 120 ? -37.75 11.828 -5.781 1 71.75 120 LEU A O 1
ATOM 935 N N . GLN A 1 121 ? -36.031 12.805 -6.754 1 58.38 121 GLN A N 1
ATOM 936 C CA . GLN A 1 121 ? -36.844 13.82 -7.387 1 58.38 121 GLN A CA 1
ATOM 937 C C . GLN A 1 121 ? -37.375 13.336 -8.742 1 58.38 121 GLN A C 1
ATOM 939 O O . GLN A 1 121 ? -38.25 13.977 -9.344 1 58.38 121 GLN A O 1
ATOM 944 N N . ALA A 1 122 ? -36.781 12.422 -9.305 1 57.84 122 ALA A N 1
ATOM 945 C CA . ALA A 1 122 ? -37.344 11.938 -10.555 1 57.84 122 ALA A CA 1
ATOM 946 C C . ALA A 1 122 ? -38.844 11.656 -10.406 1 57.84 122 ALA A C 1
ATOM 948 O O . ALA A 1 122 ? -39.25 11.039 -9.43 1 57.84 122 ALA A O 1
ATOM 949 N N . PRO A 1 123 ? -39.625 12.547 -10.977 1 53.41 123 PRO A N 1
ATOM 950 C CA . PRO A 1 123 ? -41.062 12.32 -10.859 1 53.41 123 PRO A CA 1
ATOM 951 C C . PRO A 1 123 ? -41.438 10.844 -10.922 1 53.41 123 PRO A C 1
ATOM 953 O O . PRO A 1 123 ? -40.875 10.094 -11.734 1 53.41 123 PRO A O 1
ATOM 956 N N . ARG A 1 124 ? -41.688 10.273 -9.789 1 51.03 124 ARG A N 1
ATOM 957 C CA . ARG A 1 124 ? -42.375 9 -9.969 1 51.03 124 ARG A CA 1
ATOM 958 C C . ARG A 1 124 ? -43.344 9.055 -11.164 1 51.03 124 ARG A C 1
ATOM 960 O O . ARG A 1 124 ? -44.281 9.844 -11.172 1 51.03 124 ARG A O 1
ATOM 967 N N . THR A 1 125 ? -42.781 9.016 -12.289 1 45.56 125 THR A N 1
ATOM 968 C CA . THR A 1 125 ? -43.812 8.938 -13.344 1 45.56 125 THR A CA 1
ATOM 969 C C . THR A 1 125 ? -45.062 8.227 -12.844 1 45.56 125 THR A C 1
ATOM 971 O O . THR A 1 125 ? -45 7.051 -12.477 1 45.56 125 THR A O 1
ATOM 974 N N . THR A 1 126 ? -45.938 8.945 -12.188 1 45.03 126 THR A N 1
ATOM 975 C CA . THR A 1 126 ? -47.281 8.445 -11.984 1 45.03 126 THR A CA 1
ATOM 976 C C . THR A 1 126 ? -47.719 7.586 -13.164 1 45.03 126 THR A C 1
ATOM 978 O O . THR A 1 126 ? -47.812 8.07 -14.297 1 45.03 126 THR A O 1
ATOM 981 N N . VAL A 1 127 ? -47.281 6.371 -13.203 1 45.53 127 VAL A N 1
ATOM 982 C CA . VAL A 1 127 ? -47.969 5.484 -14.125 1 45.53 127 VAL A CA 1
ATOM 983 C C . VAL A 1 127 ? -49.469 5.801 -14.102 1 45.53 127 VAL A C 1
ATOM 985 O O . VAL A 1 127 ? -50.125 5.609 -13.078 1 45.53 127 VAL A O 1
ATOM 988 N N . THR A 1 128 ? -49.844 6.918 -14.578 1 41.75 128 THR A N 1
ATOM 989 C CA . THR A 1 128 ? -51.281 7.129 -14.789 1 41.75 128 THR A CA 1
ATOM 990 C C . THR A 1 128 ? -51.938 5.875 -15.359 1 41.75 128 THR A C 1
ATOM 992 O O . THR A 1 128 ? -51.531 5.398 -16.422 1 41.75 128 THR A O 1
ATOM 995 N N . GLN A 1 129 ? -52.312 5.07 -14.461 1 39.88 129 GLN A N 1
ATOM 996 C CA . GLN A 1 129 ? -53.188 3.971 -14.852 1 39.88 129 GLN A CA 1
ATOM 997 C C . GLN A 1 129 ? -54.219 4.438 -15.852 1 39.88 129 GLN A C 1
ATOM 999 O O . GLN A 1 129 ? -55.094 5.273 -15.531 1 39.88 129 GLN A O 1
ATOM 1004 N N . SER A 1 130 ? -53.844 4.781 -17.062 1 38.91 130 SER A N 1
ATOM 1005 C CA . SER A 1 130 ? -54.938 4.91 -18.016 1 38.91 130 SER A CA 1
ATOM 1006 C C . SER A 1 130 ? -56 3.82 -17.797 1 38.91 130 SER A C 1
ATOM 1008 O O . SER A 1 130 ? -55.656 2.631 -17.812 1 38.91 130 SER A O 1
ATOM 1010 N N . SER A 1 131 ? -56.938 4.121 -16.922 1 40.22 131 SER A N 1
ATOM 1011 C CA . SER A 1 131 ? -58.156 3.324 -16.875 1 40.22 131 SER A CA 1
ATOM 1012 C C . SER A 1 131 ? -58.656 3.004 -18.281 1 40.22 131 SER A C 1
ATOM 1014 O O . SER A 1 131 ? -59.188 3.879 -18.969 1 40.22 131 SER A O 1
ATOM 1016 N N . GLY A 1 132 ? -57.875 2.461 -19.156 1 31.39 132 GLY A N 1
ATOM 1017 C CA . GLY A 1 132 ? -58.5 1.922 -20.359 1 31.39 132 GLY A CA 1
ATOM 1018 C C . GLY A 1 132 ? -59.781 1.139 -20.062 1 31.39 132 GLY A C 1
ATOM 1019 O O . GLY A 1 132 ? -59.781 0.238 -19.219 1 31.39 132 GLY A O 1
ATOM 1020 N N . SER A 1 133 ? -60.906 1.888 -19.891 1 35.72 133 SER A N 1
ATOM 1021 C CA . SER A 1 133 ? -62.219 1.246 -20.016 1 35.72 133 SER A CA 1
ATOM 1022 C C . SER A 1 133 ? -62.188 0.166 -21.094 1 35.72 133 SER A C 1
ATOM 1024 O O . SER A 1 133 ? -62.062 0.469 -22.281 1 35.72 133 SER A O 1
ATOM 1026 N N . SER A 1 134 ? -61.25 -0.766 -20.922 1 33.78 134 SER A N 1
ATOM 1027 C CA . SER A 1 134 ? -61.375 -1.918 -21.812 1 33.78 134 SER A CA 1
ATOM 1028 C C . SER A 1 134 ? -62.781 -2.434 -21.891 1 33.78 134 SER A C 1
ATOM 1030 O O . SER A 1 134 ? -63.375 -2.828 -20.875 1 33.78 134 SER A O 1
ATOM 1032 N N . GLY A 1 135 ? -63.656 -1.681 -22.703 1 29.94 135 GLY A N 1
ATOM 1033 C CA . GLY A 1 135 ? -64.875 -2.277 -23.172 1 29.94 135 GLY A CA 1
ATOM 1034 C C . GLY A 1 135 ? -64.75 -3.764 -23.453 1 29.94 135 GLY A C 1
ATOM 1035 O O . GLY A 1 135 ? -63.812 -4.203 -24.109 1 29.94 135 GLY A O 1
ATOM 1036 N N . MET A 1 136 ? -65.125 -4.621 -22.547 1 32.41 136 MET A N 1
ATOM 1037 C CA . MET A 1 136 ? -65.188 -6.078 -22.531 1 32.41 136 MET A CA 1
ATOM 1038 C C . MET A 1 136 ? -65.875 -6.59 -23.812 1 32.41 136 MET A C 1
ATOM 1040 O O . MET A 1 136 ? -67.062 -6.496 -23.969 1 32.41 136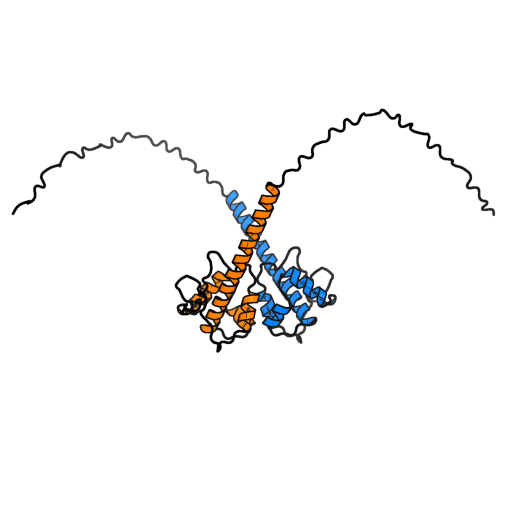 MET A O 1
ATOM 1044 N N . SER A 1 137 ? -65.625 -5.918 -24.969 1 29.95 137 SER A N 1
ATOM 1045 C CA . SER A 1 137 ? -66.375 -6.672 -25.953 1 29.95 137 SER A CA 1
ATOM 1046 C C . SER A 1 137 ? -66.125 -8.164 -25.844 1 29.95 137 SER A C 1
ATOM 1048 O O . SER A 1 137 ? -65 -8.578 -25.609 1 29.95 137 SER A O 1
ATOM 1050 N N . GLY A 1 138 ? -67.188 -8.945 -25.422 1 29.44 138 GLY A N 1
ATOM 1051 C CA . GLY A 1 138 ? -67.438 -10.367 -25.234 1 29.44 138 GLY A CA 1
ATOM 1052 C C . GLY A 1 138 ? -66.875 -11.227 -26.344 1 29.44 138 GLY A C 1
ATOM 1053 O O . GLY A 1 138 ? -67.625 -11.883 -27.078 1 29.44 138 GLY A O 1
ATOM 1054 N N . ALA A 1 139 ? -65.812 -10.812 -27.031 1 26.72 139 ALA A N 1
ATOM 1055 C CA . ALA A 1 139 ? -65.562 -11.719 -28.141 1 26.72 139 ALA A CA 1
ATOM 1056 C C . ALA A 1 139 ? -65.5 -13.172 -27.688 1 26.72 139 ALA A C 1
ATOM 1058 O O . ALA A 1 139 ? -64.938 -13.477 -26.641 1 26.72 139 ALA A O 1
ATOM 1059 N N . ASN A 1 140 ? -66.5 -13.922 -28.031 1 25.39 140 ASN A N 1
ATOM 1060 C CA . ASN A 1 140 ? -66.875 -15.328 -28.016 1 25.39 140 ASN A CA 1
ATOM 1061 C C . ASN A 1 140 ? -65.75 -16.234 -28.453 1 25.39 140 ASN A C 1
ATOM 1063 O O . ASN A 1 140 ? -65.375 -16.234 -29.625 1 25.39 140 ASN A O 1
ATOM 1067 N N . VAL A 1 141 ? -64.562 -16.047 -27.875 1 25.55 141 VAL A N 1
ATOM 1068 C CA . VAL A 1 141 ? -63.531 -17 -28.297 1 25.55 141 VAL A CA 1
ATOM 1069 C C . VAL A 1 141 ? -64.062 -18.422 -28.172 1 25.55 141 VAL A C 1
ATOM 1071 O O . VAL A 1 141 ? -64.438 -18.859 -27.094 1 25.55 141 VAL A O 1
ATOM 1074 N N . ASP A 1 142 ? -64.562 -18.922 -29.25 1 24.34 142 ASP A N 1
ATOM 1075 C CA . ASP A 1 142 ? -64.938 -20.281 -29.609 1 24.34 142 ASP A CA 1
ATOM 1076 C C . ASP A 1 142 ? -63.938 -21.312 -29.125 1 24.34 142 ASP A C 1
ATOM 1078 O O . ASP A 1 142 ? -62.781 -21.266 -29.484 1 24.34 142 ASP A O 1
ATOM 1082 N N . ILE A 1 143 ? -64.125 -21.797 -27.922 1 24.05 143 ILE A N 1
ATOM 1083 C CA . ILE A 1 143 ? -63.5 -22.938 -27.266 1 24.05 143 ILE A CA 1
ATOM 1084 C C . ILE A 1 143 ? -63.594 -24.156 -28.172 1 24.05 143 ILE A C 1
ATOM 1086 O O . ILE A 1 143 ? -64.625 -24.766 -28.312 1 24.05 143 ILE A O 1
ATOM 1090 N N . CYS A 1 144 ? -63.25 -24 -29.562 1 21.41 144 CYS A N 1
ATOM 1091 C CA . CYS A 1 144 ? -63.406 -25.203 -30.375 1 21.41 144 CYS A CA 1
ATOM 1092 C C . CYS A 1 144 ? -62.812 -26.422 -29.672 1 21.41 144 CYS A C 1
ATOM 1094 O O . CYS A 1 144 ? -61.812 -26.297 -28.938 1 21.41 144 CYS A O 1
ATOM 1096 N N . SER A 1 145 ? -63.438 -27.625 -29.984 1 21.27 145 SER A N 1
ATOM 1097 C CA . SER A 1 145 ? -63.625 -29.047 -29.703 1 21.27 145 SER A CA 1
ATOM 1098 C C . SER A 1 145 ? -62.344 -29.812 -29.969 1 21.27 145 SER A C 1
ATOM 1100 O O . SER A 1 145 ? -61.969 -30.031 -31.141 1 21.27 145 SER A O 1
ATOM 1102 N N . ARG A 1 146 ? -61.156 -29.484 -29.531 1 22.09 146 ARG A N 1
ATOM 1103 C CA . ARG A 1 146 ? -60.094 -30.469 -29.797 1 22.09 146 ARG A CA 1
ATOM 1104 C C . ARG A 1 146 ? -60.531 -31.859 -29.359 1 22.09 146 ARG A C 1
ATOM 1106 O O . ARG A 1 146 ? -60.594 -32.156 -28.172 1 22.09 146 ARG A O 1
ATOM 1113 N N . SER A 1 147 ? -61.562 -32.5 -30.031 1 19.62 147 SER A N 1
ATOM 1114 C CA . SER A 1 147 ? -62.031 -33.875 -29.906 1 19.62 147 SER A CA 1
ATOM 1115 C C . SER A 1 147 ? -60.875 -34.844 -29.875 1 19.62 147 SER A C 1
ATOM 1117 O O . SER A 1 147 ? -59.75 -34.531 -30.266 1 19.62 147 SER A O 1
ATOM 1119 N N . LYS A 1 148 ? -61.188 -36.125 -30.516 1 19.67 148 LYS A N 1
ATOM 1120 C CA . LYS A 1 148 ? -61.312 -37.594 -30.375 1 19.67 148 LYS A CA 1
ATOM 1121 C C . LYS A 1 148 ? -60.062 -38.281 -30.891 1 19.67 148 LYS A C 1
ATOM 1123 O O . LYS A 1 148 ? -59.938 -39.5 -30.766 1 19.67 148 LYS A O 1
ATOM 1128 N N . ASP A 1 149 ? -59.188 -37.781 -31.781 1 19.59 149 ASP A N 1
ATOM 1129 C CA . ASP A 1 149 ? -58.656 -38.875 -32.625 1 19.59 149 ASP A CA 1
ATOM 1130 C C . ASP A 1 149 ? -57.719 -39.781 -31.859 1 19.59 149 ASP A C 1
ATOM 1132 O O . ASP A 1 149 ? -56.594 -39.375 -31.516 1 19.59 149 ASP A O 1
ATOM 1136 N N . THR A 1 150 ? -58.188 -40.688 -30.875 1 21.86 150 THR A N 1
ATOM 1137 C CA . THR A 1 150 ? -57.562 -41.781 -30.156 1 21.86 150 THR A CA 1
ATOM 1138 C C . THR A 1 150 ? -56.938 -42.781 -31.125 1 21.86 150 THR A C 1
ATOM 1140 O O . THR A 1 150 ? -56.25 -43.719 -30.719 1 21.86 150 THR A O 1
ATOM 1143 N N . GLN A 1 151 ? -57.406 -42.969 -32.469 1 20.52 151 GLN A N 1
ATOM 1144 C CA . GLN A 1 151 ? -57.375 -44.312 -32.969 1 20.52 151 GLN A CA 1
ATOM 1145 C C . GLN A 1 151 ? -56 -44.969 -32.781 1 20.52 151 GLN A C 1
ATOM 1147 O O . GLN A 1 151 ? -55.219 -44.5 -31.953 1 20.52 151 GLN A O 1
ATOM 1152 N N . ASN A 1 152 ? -55.594 -45.75 -33.844 1 20.17 152 ASN A N 1
ATOM 1153 C CA . ASN A 1 152 ? -55.312 -47.094 -34.312 1 20.17 152 ASN A CA 1
ATOM 1154 C C . ASN A 1 152 ? -53.812 -47.375 -34.312 1 20.17 152 ASN A C 1
ATOM 1156 O O . ASN A 1 152 ? -53.312 -48.031 -35.219 1 20.17 152 ASN A O 1
ATOM 1160 N N . LEU A 1 153 ? -52.906 -46.562 -33.875 1 21.56 153 LEU A N 1
ATOM 1161 C CA . LEU A 1 153 ? -51.625 -47 -34.406 1 21.56 153 LEU A CA 1
ATOM 1162 C C . LEU A 1 153 ? -51.281 -48.406 -33.844 1 21.56 153 LEU A C 1
ATOM 1164 O O . LEU A 1 153 ? -51 -48.531 -32.656 1 21.56 153 LEU A O 1
ATOM 1168 N N . GLN A 1 154 ? -51.812 -49.5 -34.375 1 22.52 154 GLN A N 1
ATOM 1169 C CA . GLN A 1 154 ? -51.688 -50.938 -34.344 1 22.52 154 GLN A CA 1
ATOM 1170 C C . GLN A 1 154 ? -50.281 -51.406 -34.625 1 22.52 154 GLN A C 1
ATOM 1172 O O . GLN A 1 154 ? -50.031 -52.562 -34.938 1 22.52 154 GLN A O 1
ATOM 1177 N N . LEU A 1 155 ? -49.375 -50.5 -35.031 1 24.38 155 LEU A N 1
ATOM 1178 C CA . LEU A 1 155 ? -48.406 -51.281 -35.812 1 24.38 155 LEU A CA 1
ATOM 1179 C C . LEU A 1 155 ? -47.969 -52.5 -35.031 1 24.38 155 LEU A C 1
ATOM 1181 O O . LEU A 1 155 ? -48.031 -52.531 -33.781 1 24.38 155 LEU A O 1
ATOM 1185 N N . THR A 1 156 ? -47.094 -53.375 -35.719 1 24.58 156 THR A N 1
ATOM 1186 C CA . THR A 1 156 ? -46.594 -54.688 -36.094 1 24.58 156 THR A CA 1
ATOM 1187 C C . THR A 1 156 ? -45.688 -55.281 -35 1 24.58 156 THR A C 1
ATOM 1189 O O . THR A 1 156 ? -44.625 -54.719 -34.719 1 24.58 156 THR A O 1
ATOM 1192 N N . LEU A 1 157 ? -46.312 -55.969 -34.062 1 25.86 157 LEU A N 1
ATOM 1193 C CA . LEU A 1 157 ? -45.969 -56.938 -33.031 1 25.86 157 LEU A CA 1
ATOM 1194 C C . LEU A 1 157 ? -45.25 -58.156 -33.594 1 25.86 157 LEU A C 1
ATOM 1196 O O . LEU A 1 157 ? -44.875 -59.062 -32.844 1 25.86 157 LEU A O 1
ATOM 1200 N N . SER A 1 158 ? -45.438 -58.469 -34.844 1 25.64 158 SER A N 1
ATOM 1201 C CA . SER A 1 158 ? -45.375 -59.875 -35.188 1 25.64 158 SER A CA 1
ATOM 1202 C C . SER A 1 158 ? -44.094 -60.531 -34.656 1 25.64 158 SER A C 1
ATOM 1204 O O . SER A 1 158 ? -43.156 -59.812 -34.312 1 25.64 158 SER A O 1
ATOM 1206 N N . SER A 1 159 ? -43.531 -61.406 -35.594 1 27.05 159 SER A N 1
ATOM 1207 C CA . SER A 1 159 ? -42.844 -62.688 -35.688 1 27.05 159 SER A CA 1
ATOM 1208 C C . SER A 1 159 ? -41.406 -62.562 -35.156 1 27.05 159 SER A C 1
ATOM 1210 O O . SER A 1 159 ? -40.719 -61.594 -35.406 1 27.05 159 SER A O 1
ATOM 1212 N N . MET B 1 1 ? 6.699 -45.406 3.824 1 33.09 1 MET B N 1
ATOM 1213 C CA . MET B 1 1 ? 7.297 -44.094 4.098 1 33.09 1 MET B CA 1
ATOM 1214 C C . MET B 1 1 ? 6.277 -42.969 3.885 1 33.09 1 MET B C 1
ATOM 1216 O O . MET B 1 1 ? 5.582 -42.938 2.869 1 33.09 1 MET B O 1
ATOM 1220 N N . ALA B 1 2 ? 5.742 -42.438 4.914 1 42.53 2 ALA B N 1
ATOM 1221 C CA . ALA B 1 2 ? 4.703 -41.406 4.789 1 42.53 2 ALA B CA 1
ATOM 1222 C C . ALA B 1 2 ? 5.152 -40.281 3.875 1 42.53 2 ALA B C 1
ATOM 1224 O O . ALA B 1 2 ? 6.328 -39.906 3.881 1 42.53 2 ALA B O 1
ATOM 1225 N N . ASP B 1 3 ? 4.621 -40.219 2.682 1 42.97 3 ASP B N 1
ATOM 1226 C CA . ASP B 1 3 ? 4.965 -39.125 1.765 1 42.97 3 ASP B CA 1
ATOM 1227 C C . ASP B 1 3 ? 5.141 -37.812 2.512 1 42.97 3 ASP B C 1
ATOM 1229 O O . ASP B 1 3 ? 4.43 -37.562 3.484 1 42.97 3 ASP B O 1
ATOM 1233 N N . PRO B 1 4 ? 6.332 -37.344 2.615 1 46.5 4 PRO B N 1
ATOM 1234 C CA . PRO B 1 4 ? 6.52 -36.031 3.291 1 46.5 4 PRO B CA 1
ATOM 1235 C C . PRO B 1 4 ? 5.297 -35.125 3.18 1 46.5 4 PRO B C 1
ATOM 1237 O O . PRO B 1 4 ? 4.52 -35.25 2.23 1 46.5 4 PRO B O 1
ATOM 1240 N N . PRO B 1 5 ? 4.742 -34.75 4.176 1 45.03 5 PRO B N 1
ATOM 1241 C CA . PRO B 1 5 ? 3.555 -33.906 4.086 1 45.03 5 PRO B CA 1
ATOM 1242 C C . PRO B 1 5 ? 3.592 -32.938 2.885 1 45.03 5 PRO B C 1
ATOM 1244 O O . PRO B 1 5 ? 4.574 -32.219 2.689 1 45.03 5 PRO B O 1
ATOM 1247 N N . GLN B 1 6 ? 3.252 -33.312 1.708 1 44.75 6 GLN B N 1
ATOM 1248 C CA . GLN B 1 6 ? 3.174 -32.438 0.532 1 44.75 6 GLN B CA 1
ATOM 1249 C C . GLN B 1 6 ? 2.727 -31.031 0.91 1 44.75 6 GLN B C 1
ATOM 1251 O O . GLN B 1 6 ? 1.645 -30.844 1.47 1 44.75 6 GLN B O 1
ATOM 1256 N N . THR B 1 7 ? 3.592 -30.297 1.443 1 56.31 7 THR B N 1
ATOM 1257 C CA . THR B 1 7 ? 3.221 -28.938 1.795 1 56.31 7 THR B CA 1
ATOM 1258 C C . THR B 1 7 ? 2.188 -28.391 0.816 1 56.31 7 THR B C 1
ATOM 1260 O O . THR B 1 7 ? 2.443 -28.312 -0.388 1 56.31 7 THR B O 1
ATOM 1263 N N . SER B 1 8 ? 0.96 -28.609 1.02 1 74.06 8 SER B N 1
ATOM 1264 C CA . SER B 1 8 ? -0.218 -28.328 0.206 1 74.06 8 SER B CA 1
ATOM 1265 C C . SER B 1 8 ? -0.177 -26.922 -0.354 1 74.06 8 SER B C 1
ATOM 1267 O O . SER B 1 8 ? 0.09 -25.969 0.378 1 74.06 8 SER B O 1
ATOM 1269 N N . VAL B 1 9 ? -0.068 -26.781 -1.663 1 88.38 9 VAL B N 1
ATOM 1270 C CA . VAL B 1 9 ? -0.103 -25.531 -2.408 1 88.38 9 VAL B CA 1
ATOM 1271 C C . VAL B 1 9 ? -1.324 -24.719 -1.992 1 88.38 9 VAL B C 1
ATOM 1273 O O . VAL B 1 9 ? -2.447 -25.234 -1.985 1 88.38 9 VAL B O 1
ATOM 1276 N N . GLN B 1 10 ? -1.084 -23.547 -1.531 1 92.88 10 GLN B N 1
ATOM 1277 C CA . GLN B 1 10 ? -2.184 -22.703 -1.096 1 92.88 10 GLN B CA 1
ATOM 1278 C C . GLN B 1 10 ? -2.955 -22.141 -2.289 1 92.88 10 GLN B C 1
ATOM 1280 O O . GLN B 1 10 ? -2.363 -21.812 -3.314 1 92.88 10 GLN B O 1
ATOM 1285 N N . VAL B 1 11 ? -4.277 -22.141 -2.078 1 96.25 11 VAL B N 1
ATOM 1286 C CA . VAL B 1 11 ? -5.188 -21.516 -3.033 1 96.25 11 VAL B CA 1
ATOM 1287 C C . VAL B 1 11 ? -5.801 -20.266 -2.418 1 96.25 11 VAL B C 1
ATOM 1289 O O . VAL B 1 11 ? -6.117 -20.234 -1.227 1 96.25 11 VAL B O 1
ATOM 1292 N N . LEU B 1 12 ? -5.879 -19.234 -3.203 1 96.69 12 LEU B N 1
ATOM 1293 C CA . LEU B 1 12 ? -6.574 -18.047 -2.713 1 96.69 12 LEU B CA 1
ATOM 1294 C C . LEU B 1 12 ? -7.953 -18.406 -2.174 1 96.69 12 LEU B C 1
ATOM 1296 O O . LEU B 1 12 ? -8.75 -19.047 -2.865 1 96.69 12 LEU B O 1
ATOM 1300 N N . LYS B 1 13 ? -8.117 -18.047 -0.966 1 93.5 13 LYS B N 1
ATOM 1301 C CA . LYS B 1 13 ? -9.398 -18.391 -0.35 1 93.5 13 LYS B CA 1
ATOM 1302 C C . LYS B 1 13 ? -10.516 -17.484 -0.884 1 93.5 13 LYS B C 1
ATOM 1304 O O . LYS B 1 13 ? -10.266 -16.344 -1.283 1 93.5 13 LYS B O 1
ATOM 1309 N N . HIS B 1 14 ? -11.664 -18 -0.742 1 86 14 HIS B N 1
ATOM 1310 C CA . HIS B 1 14 ? -12.844 -17.328 -1.273 1 86 14 HIS B CA 1
ATOM 1311 C C . HIS B 1 14 ? -13.07 -15.984 -0.591 1 86 14 HIS B C 1
ATOM 1313 O O . HIS B 1 14 ? -12.961 -15.883 0.633 1 86 14 HIS B O 1
ATOM 1319 N N . LYS B 1 15 ? -13.234 -14.914 -1.343 1 84.56 15 LYS B N 1
ATOM 1320 C CA . LYS B 1 15 ? -13.602 -13.562 -0.936 1 84.56 15 LYS B CA 1
ATOM 1321 C C . LYS B 1 15 ? -12.406 -12.82 -0.348 1 84.56 15 LYS B C 1
ATOM 1323 O O . LYS B 1 15 ? -12.547 -11.711 0.172 1 84.56 15 LYS B O 1
ATOM 1328 N N . HIS B 1 16 ? -11.32 -13.633 -0.187 1 91.12 16 HIS B N 1
ATOM 1329 C CA . HIS B 1 16 ? -10.141 -12.898 0.26 1 91.12 16 HIS B CA 1
ATOM 1330 C C . HIS B 1 16 ? -9.625 -11.969 -0.83 1 91.12 16 HIS B C 1
ATOM 1332 O O . HIS B 1 16 ? -9.641 -12.32 -2.012 1 91.12 16 HIS B O 1
ATOM 1338 N N . SER B 1 17 ? -9.289 -10.773 -0.476 1 92.56 17 SER B N 1
ATOM 1339 C CA . SER B 1 17 ? -8.719 -9.766 -1.364 1 92.56 17 SER B CA 1
ATOM 1340 C C . SER B 1 17 ? -7.723 -8.875 -0.627 1 92.56 17 SER B C 1
ATOM 1342 O O . SER B 1 17 ? -7.664 -8.883 0.604 1 92.56 17 SER B O 1
ATOM 1344 N N . MET B 1 18 ? -7.016 -8.203 -1.384 1 95.06 18 MET B N 1
ATOM 1345 C CA . MET B 1 18 ? -6.047 -7.27 -0.815 1 95.06 18 MET B CA 1
ATOM 1346 C C . MET B 1 18 ? -6.488 -5.828 -1.037 1 95.06 18 MET B C 1
ATOM 1348 O O . MET B 1 18 ? -5.723 -4.895 -0.792 1 95.06 18 MET B O 1
ATOM 1352 N N . LEU B 1 19 ? -7.695 -5.699 -1.542 1 93.12 19 LEU B N 1
ATOM 1353 C CA . LEU B 1 19 ? -8.227 -4.355 -1.719 1 93.12 19 LEU B CA 1
ATOM 1354 C C . LEU B 1 19 ? -8.344 -3.635 -0.379 1 93.12 19 LEU B C 1
ATOM 1356 O O . LEU B 1 19 ? -8.961 -4.152 0.556 1 93.12 19 LEU B O 1
ATOM 1360 N N . GLY B 1 20 ? -7.672 -2.537 -0.302 1 90.5 20 GLY B N 1
ATOM 1361 C CA . GLY B 1 20 ? -7.719 -1.764 0.929 1 90.5 20 GLY B CA 1
ATOM 1362 C C . GLY B 1 20 ? -6.719 -2.232 1.969 1 90.5 20 GLY B C 1
ATOM 1363 O O . GLY B 1 20 ? -6.68 -1.703 3.082 1 90.5 20 GLY B O 1
ATOM 1364 N N . GLU B 1 21 ? -5.973 -3.217 1.611 1 93.81 21 GLU B N 1
ATOM 1365 C CA . GLU B 1 21 ? -4.945 -3.754 2.5 1 93.81 21 GLU B CA 1
ATOM 1366 C C . GLU B 1 21 ? -3.549 -3.346 2.039 1 93.81 21 GLU B C 1
ATOM 1368 O O . GLU B 1 21 ? -3.34 -3.047 0.861 1 93.81 21 GLU B O 1
ATOM 1373 N N . SER B 1 22 ? -2.697 -3.387 2.969 1 95.12 22 SER B N 1
ATOM 1374 C CA . SER B 1 22 ? -1.321 -3.039 2.633 1 95.12 22 SER B CA 1
ATOM 1375 C C . SER B 1 22 ? -0.66 -4.137 1.808 1 95.12 22 SER B C 1
ATOM 1377 O O . SER B 1 22 ? -0.707 -5.312 2.176 1 95.12 22 SER B O 1
ATOM 1379 N N . LEU B 1 23 ? 0.052 -3.707 0.809 1 96.94 23 LEU B N 1
ATOM 1380 C CA . LEU B 1 23 ? 0.811 -4.637 -0.022 1 96.94 23 LEU B CA 1
ATOM 1381 C C . LEU B 1 23 ? 2.283 -4.641 0.374 1 96.94 23 LEU B C 1
ATOM 1383 O O . LEU B 1 23 ? 3.074 -5.418 -0.166 1 96.94 23 LEU B O 1
ATOM 1387 N N . LEU B 1 24 ? 2.648 -3.857 1.284 1 96.81 24 LEU B N 1
ATOM 1388 C CA . LEU B 1 24 ? 4.055 -3.625 1.592 1 96.81 24 LEU B CA 1
ATOM 1389 C C . LEU B 1 24 ? 4.738 -4.922 2.01 1 96.81 24 LEU B C 1
ATOM 1391 O O . LEU B 1 24 ? 5.859 -5.203 1.579 1 96.81 24 LEU B O 1
ATOM 1395 N N . PRO B 1 25 ? 4.027 -5.773 2.77 1 96.5 25 PRO B N 1
ATOM 1396 C CA . PRO B 1 25 ? 4.699 -7.031 3.109 1 96.5 25 PRO B CA 1
ATOM 1397 C C . PRO B 1 25 ? 5.02 -7.879 1.881 1 96.5 25 PRO B C 1
ATOM 1399 O O . PRO B 1 25 ? 6.102 -8.461 1.794 1 96.5 25 PRO B O 1
ATOM 1402 N N . ALA B 1 26 ? 4.109 -7.961 0.966 1 97.44 26 ALA B N 1
ATOM 1403 C CA . ALA B 1 26 ? 4.352 -8.719 -0.26 1 97.44 26 ALA B CA 1
ATOM 1404 C C . ALA B 1 26 ? 5.449 -8.07 -1.1 1 97.44 26 ALA B C 1
ATOM 1406 O O . ALA B 1 26 ? 6.289 -8.758 -1.675 1 97.44 26 ALA B O 1
ATOM 1407 N N . ILE B 1 27 ? 5.445 -6.777 -1.181 1 98.12 27 ILE B N 1
ATOM 1408 C CA . ILE B 1 27 ? 6.422 -6.027 -1.962 1 98.12 27 ILE B CA 1
ATOM 1409 C C . ILE B 1 27 ? 7.812 -6.207 -1.36 1 98.12 27 ILE B C 1
ATOM 1411 O O . ILE B 1 27 ? 8.789 -6.379 -2.088 1 98.12 27 ILE B O 1
ATOM 1415 N N . ALA B 1 28 ? 7.914 -6.16 -0.087 1 97.5 28 ALA B N 1
ATOM 1416 C CA . ALA B 1 28 ? 9.188 -6.387 0.588 1 97.5 28 ALA B CA 1
ATOM 1417 C C . ALA B 1 28 ? 9.75 -7.766 0.255 1 97.5 28 ALA B C 1
ATOM 1419 O O . ALA B 1 28 ? 10.945 -7.91 -0.005 1 97.5 28 ALA B O 1
ATOM 1420 N N . LYS B 1 29 ? 8.945 -8.742 0.282 1 97.06 29 LYS B N 1
ATOM 1421 C CA . LYS B 1 29 ? 9.375 -10.102 -0.041 1 97.06 29 LYS B CA 1
ATOM 1422 C C . LYS B 1 29 ? 9.805 -10.211 -1.501 1 97.06 29 LYS B C 1
ATOM 1424 O O . LYS B 1 29 ? 10.75 -10.93 -1.822 1 97.06 29 LYS B O 1
ATOM 1429 N N . LEU B 1 30 ? 9.078 -9.508 -2.35 1 97.62 30 LEU B N 1
ATOM 1430 C CA . LEU B 1 30 ? 9.461 -9.492 -3.758 1 97.62 30 LEU B CA 1
ATOM 1431 C C . LEU B 1 30 ? 10.844 -8.891 -3.939 1 97.62 30 LEU B C 1
ATOM 1433 O O . LEU B 1 30 ? 11.648 -9.406 -4.723 1 97.62 30 LEU B O 1
ATOM 1437 N N . LYS B 1 31 ? 11.062 -7.836 -3.281 1 96.5 31 LYS B N 1
ATOM 1438 C CA . LYS B 1 31 ? 12.359 -7.172 -3.367 1 96.5 31 LYS B CA 1
ATOM 1439 C C . LYS B 1 31 ? 13.484 -8.102 -2.922 1 96.5 31 LYS B C 1
ATOM 1441 O O . LYS B 1 31 ? 14.578 -8.078 -3.486 1 96.5 31 LYS B O 1
ATOM 1446 N N . ALA B 1 32 ? 13.234 -8.898 -1.967 1 94.88 32 ALA B N 1
ATOM 1447 C CA . ALA B 1 32 ? 14.234 -9.805 -1.406 1 94.88 32 ALA B CA 1
ATOM 1448 C C . ALA B 1 32 ? 14.312 -11.102 -2.207 1 94.88 32 ALA B C 1
ATOM 1450 O O . ALA B 1 32 ? 15.133 -11.969 -1.917 1 94.88 32 ALA B O 1
ATOM 1451 N N . TRP B 1 33 ? 13.508 -11.266 -3.162 1 94.62 33 TRP B N 1
ATOM 1452 C CA . TRP B 1 33 ? 13.359 -12.516 -3.91 1 94.62 33 TRP B CA 1
ATOM 1453 C C . TRP B 1 33 ? 14.562 -12.758 -4.809 1 94.62 33 TRP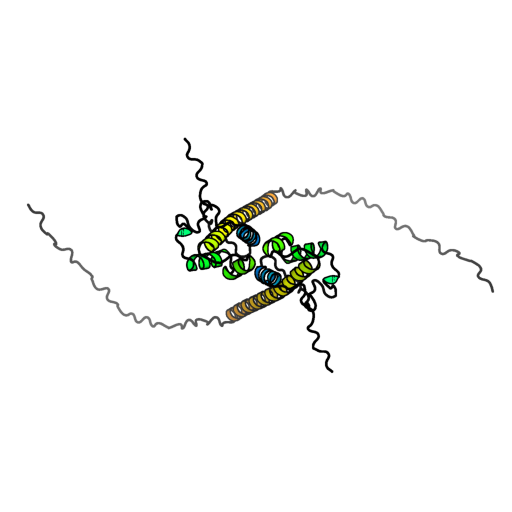 B C 1
ATOM 1455 O O . TRP B 1 33 ? 15.047 -11.836 -5.469 1 94.62 33 TRP B O 1
ATOM 1465 N N . ASP B 1 34 ? 14.953 -13.969 -4.824 1 93.31 34 ASP B N 1
ATOM 1466 C CA . ASP B 1 34 ? 16 -14.445 -5.715 1 93.31 34 ASP B CA 1
ATOM 1467 C C . ASP B 1 34 ? 15.422 -15.273 -6.855 1 93.31 34 ASP B C 1
ATOM 1469 O O . ASP B 1 34 ? 14.961 -16.406 -6.641 1 93.31 34 ASP B O 1
ATOM 1473 N N . PRO B 1 35 ? 15.469 -14.75 -8.008 1 90.62 35 PRO B N 1
ATOM 1474 C CA . PRO B 1 35 ? 14.867 -15.453 -9.148 1 90.62 35 PRO B CA 1
ATOM 1475 C C . PRO B 1 35 ? 15.562 -16.781 -9.453 1 90.62 35 PRO B C 1
ATOM 1477 O O . PRO B 1 35 ? 14.992 -17.641 -10.141 1 90.62 35 PRO B O 1
ATOM 1480 N N . ASP B 1 36 ? 16.75 -16.891 -9.047 1 91.31 36 ASP B N 1
ATOM 1481 C CA . ASP B 1 36 ? 17.516 -18.078 -9.375 1 91.31 36 ASP B CA 1
ATOM 1482 C C . ASP B 1 36 ? 17.359 -19.141 -8.297 1 91.31 36 ASP B C 1
ATOM 1484 O O . ASP B 1 36 ? 17.766 -20.297 -8.484 1 91.31 36 ASP B O 1
ATOM 1488 N N . ALA B 1 37 ? 16.781 -18.656 -7.223 1 87.38 37 ALA B N 1
ATOM 1489 C CA . ALA B 1 37 ? 16.5 -19.625 -6.16 1 87.38 37 ALA B CA 1
ATOM 1490 C C . ALA B 1 37 ? 15.289 -20.469 -6.496 1 87.38 37 ALA B C 1
ATOM 1492 O O . ALA B 1 37 ? 14.375 -20.031 -7.199 1 87.38 37 ALA B O 1
ATOM 1493 N N . ASN B 1 38 ? 15.289 -21.75 -6.191 1 79.31 38 ASN B N 1
ATOM 1494 C CA . ASN B 1 38 ? 14.133 -22.625 -6.379 1 79.31 38 ASN B CA 1
ATOM 1495 C C . ASN B 1 38 ? 12.93 -22.141 -5.57 1 79.31 38 ASN B C 1
ATOM 1497 O O . ASN B 1 38 ? 12.984 -22.094 -4.34 1 79.31 38 ASN B O 1
ATOM 1501 N N . SER B 1 39 ? 12.07 -21.672 -6.469 1 72.25 39 SER B N 1
ATOM 1502 C CA . SER B 1 39 ? 10.844 -21.25 -5.805 1 72.25 39 SER B CA 1
ATOM 1503 C C . SER B 1 39 ? 9.883 -22.422 -5.621 1 72.25 39 SER B C 1
ATOM 1505 O O . SER B 1 39 ? 9.789 -23.297 -6.488 1 72.25 39 SER B O 1
ATOM 1507 N N . GLY B 1 40 ? 9.711 -23 -4.477 1 79.88 40 GLY B N 1
ATOM 1508 C CA . GLY B 1 40 ? 8.703 -24.031 -4.242 1 79.88 40 GLY B CA 1
ATOM 1509 C C . GLY B 1 40 ? 7.441 -23.828 -5.062 1 79.88 40 GLY B C 1
ATOM 1510 O O . GLY B 1 40 ? 7.434 -23.031 -6.012 1 79.88 40 GLY B O 1
ATOM 1511 N N . GLU B 1 41 ? 6.449 -24.688 -4.863 1 90.44 41 GLU B N 1
ATOM 1512 C CA . GLU B 1 41 ? 5.168 -24.562 -5.555 1 90.44 41 GLU B CA 1
ATOM 1513 C C . GLU B 1 41 ? 4.504 -23.219 -5.281 1 90.44 41 GLU B C 1
ATOM 1515 O O . GLU B 1 41 ? 4.5 -22.75 -4.141 1 90.44 41 GLU B O 1
ATOM 1520 N N . LEU B 1 42 ? 4.043 -22.656 -6.316 1 95.19 42 LEU B N 1
ATOM 1521 C CA . LEU B 1 42 ? 3.375 -21.359 -6.195 1 95.19 42 LEU B CA 1
ATOM 1522 C C . LEU B 1 42 ? 1.917 -21.547 -5.785 1 95.19 42 LEU B C 1
ATOM 1524 O O . LEU B 1 42 ? 1.309 -22.578 -6.078 1 95.19 42 LEU B O 1
ATOM 1528 N N . CYS B 1 43 ? 1.463 -20.562 -5.191 1 97.12 43 CYS B N 1
ATOM 1529 C CA . CYS B 1 43 ? 0.04 -20.531 -4.871 1 97.12 43 CYS B CA 1
ATOM 1530 C C . CYS B 1 43 ? -0.802 -20.5 -6.141 1 97.12 43 CYS B C 1
ATOM 1532 O O . CYS B 1 43 ? -0.264 -20.391 -7.246 1 97.12 43 CYS B O 1
ATOM 1534 N N . ARG B 1 44 ? -2.107 -20.688 -5.852 1 96.81 44 ARG B N 1
ATOM 1535 C CA . ARG B 1 44 ? -3.031 -20.672 -6.98 1 96.81 44 ARG B CA 1
ATOM 1536 C C . ARG B 1 44 ? -4.148 -19.656 -6.762 1 96.81 44 ARG B C 1
ATOM 1538 O O . ARG B 1 44 ? -4.641 -19.5 -5.645 1 96.81 44 ARG B O 1
ATOM 1545 N N . LEU B 1 45 ? -4.547 -19.062 -7.805 1 96.81 45 LEU B N 1
ATOM 1546 C CA . LEU B 1 45 ? -5.723 -18.188 -7.754 1 96.81 45 LEU B CA 1
ATOM 1547 C C . LEU B 1 45 ? -7 -19.016 -7.641 1 96.81 45 LEU B C 1
ATOM 1549 O O . LEU B 1 45 ? -7.953 -18.609 -6.973 1 96.81 45 LEU B O 1
ATOM 1553 N N . LYS B 1 46 ? -6.961 -20.109 -8.367 1 94.19 46 LYS B N 1
ATOM 1554 C CA . LYS B 1 46 ? -8.07 -21.062 -8.406 1 94.19 46 LYS B CA 1
ATOM 1555 C C . LYS B 1 46 ? -7.566 -22.5 -8.328 1 94.19 46 LYS B C 1
ATOM 1557 O O . LYS B 1 46 ? -6.555 -22.844 -8.945 1 94.19 46 LYS B O 1
ATOM 1562 N N . LYS B 1 47 ? -8.391 -23.25 -7.582 1 92.62 47 LYS B N 1
ATOM 1563 C CA . LYS B 1 47 ? -8.016 -24.656 -7.461 1 92.62 47 LYS B CA 1
ATOM 1564 C C . LYS B 1 47 ? -7.793 -25.281 -8.836 1 92.62 47 LYS B C 1
ATOM 1566 O O . LYS B 1 47 ? -8.594 -25.094 -9.75 1 92.62 47 LYS B O 1
ATOM 1571 N N . GLY B 1 48 ? -6.73 -25.969 -8.938 1 91.88 48 GLY B N 1
ATOM 1572 C CA . GLY B 1 48 ? -6.441 -26.734 -10.148 1 91.88 48 GLY B CA 1
ATOM 1573 C C . GLY B 1 48 ? -5.84 -25.891 -11.25 1 91.88 48 GLY B C 1
ATOM 1574 O O . GLY B 1 48 ? -5.594 -26.375 -12.352 1 91.88 48 GLY B O 1
ATOM 1575 N N . HIS B 1 49 ? -5.625 -24.609 -11.008 1 95 49 HIS B N 1
ATOM 1576 C CA . HIS B 1 49 ? -5.098 -23.734 -12.039 1 95 49 HIS B CA 1
ATOM 1577 C C . HIS B 1 49 ? -3.775 -23.109 -11.609 1 95 49 HIS B C 1
ATOM 1579 O O . HIS B 1 49 ? -3.758 -22.031 -11.008 1 95 49 HIS B O 1
ATOM 1585 N N . PRO B 1 50 ? -2.752 -23.797 -11.945 1 96.19 50 PRO B N 1
ATOM 1586 C CA . PRO B 1 50 ? -1.44 -23.297 -11.539 1 96.19 50 PRO B CA 1
ATOM 1587 C C . PRO B 1 50 ? -1.11 -21.953 -12.18 1 96.19 50 PRO B C 1
ATOM 1589 O O . PRO B 1 50 ? -1.543 -21.672 -13.305 1 96.19 50 PRO B O 1
ATOM 1592 N N . LEU B 1 51 ? -0.287 -21.109 -11.578 1 97.5 51 LEU B N 1
ATOM 1593 C CA . LEU B 1 51 ? 0.07 -19.797 -12.078 1 97.5 51 LEU B CA 1
ATOM 1594 C C . LEU B 1 51 ? 0.899 -19.906 -13.352 1 97.5 51 LEU B C 1
ATOM 1596 O O . LEU B 1 51 ? 0.931 -18.969 -14.164 1 97.5 51 LEU B O 1
ATOM 1600 N N . GLU B 1 52 ? 1.515 -21.047 -13.539 1 95.62 52 GLU B N 1
ATOM 1601 C CA . GLU B 1 52 ? 2.379 -21.297 -14.695 1 95.62 52 GLU B CA 1
ATOM 1602 C C . GLU B 1 52 ? 1.576 -21.328 -15.992 1 95.62 52 GLU B C 1
ATOM 1604 O O . GLU B 1 52 ? 2.137 -21.172 -17.078 1 95.62 52 GLU B O 1
ATOM 1609 N N . GLU B 1 53 ? 0.279 -21.469 -15.828 1 96.81 53 GLU B N 1
ATOM 1610 C CA . GLU B 1 53 ? -0.572 -21.578 -17.016 1 96.81 53 GLU B CA 1
ATOM 1611 C C . GLU B 1 53 ? -1.069 -20.219 -17.469 1 96.81 53 GLU B C 1
ATOM 1613 O O . GLU B 1 53 ? -1.65 -20.094 -18.547 1 96.81 53 GLU B O 1
ATOM 1618 N N . TYR B 1 54 ? -0.849 -19.203 -16.672 1 97.88 54 TYR B N 1
ATOM 1619 C CA . TYR B 1 54 ? -1.317 -17.875 -17 1 97.88 54 TYR B CA 1
ATOM 1620 C C . TYR B 1 54 ? -0.304 -17.141 -17.875 1 97.88 54 TYR B C 1
ATOM 1622 O O . TYR B 1 54 ? 0.906 -17.266 -17.672 1 97.88 54 TYR B O 1
ATOM 1630 N N . SER B 1 55 ? -0.812 -16.375 -18.797 1 98.38 55 SER B N 1
ATOM 1631 C CA . SER B 1 55 ? 0.033 -15.43 -19.516 1 98.38 55 SER B CA 1
ATOM 1632 C C . SER B 1 55 ? 0.353 -14.203 -18.672 1 98.38 55 SER B C 1
ATOM 1634 O O . SER B 1 55 ? -0.278 -13.969 -17.641 1 98.38 55 SER B O 1
ATOM 1636 N N . LEU B 1 56 ? 1.282 -13.445 -19.141 1 98.25 56 LEU B N 1
ATOM 1637 C CA . LEU B 1 56 ? 1.669 -12.219 -18.453 1 98.25 56 LEU B CA 1
ATOM 1638 C C . LEU B 1 56 ? 0.486 -11.258 -18.344 1 98.25 56 LEU B C 1
ATOM 1640 O O . LEU B 1 56 ? 0.253 -10.68 -17.281 1 98.25 56 LEU B O 1
ATOM 1644 N N . VAL B 1 57 ? -0.258 -11.109 -19.422 1 98.25 57 VAL B N 1
ATOM 1645 C CA . VAL B 1 57 ? -1.403 -10.203 -19.453 1 98.25 57 VAL B CA 1
ATOM 1646 C C . VAL B 1 57 ? -2.467 -10.68 -18.469 1 98.25 57 VAL B C 1
ATOM 1648 O O . VAL B 1 57 ? -3.051 -9.875 -17.734 1 98.25 57 VAL B O 1
ATOM 1651 N N . GLN B 1 58 ? -2.664 -11.992 -18.375 1 98.31 58 GLN B N 1
ATOM 1652 C CA . GLN B 1 58 ? -3.643 -12.562 -17.453 1 98.31 58 GLN B CA 1
ATOM 1653 C C . GLN B 1 58 ? -3.223 -12.344 -16.016 1 98.31 58 GLN B C 1
ATOM 1655 O O . GLN B 1 58 ? -4.047 -11.969 -15.164 1 98.31 58 GLN B O 1
ATOM 1660 N N . LEU B 1 59 ? -2.01 -12.547 -15.742 1 98.69 59 LEU B N 1
ATOM 1661 C CA . LEU B 1 59 ? -1.503 -12.359 -14.383 1 98.69 59 LEU B CA 1
ATOM 1662 C C . LEU B 1 59 ? -1.65 -10.906 -13.945 1 98.69 59 LEU B C 1
ATOM 1664 O O . LEU B 1 59 ? -2.045 -10.641 -12.805 1 98.69 59 LEU B O 1
ATOM 1668 N N . ARG B 1 60 ? -1.324 -10.00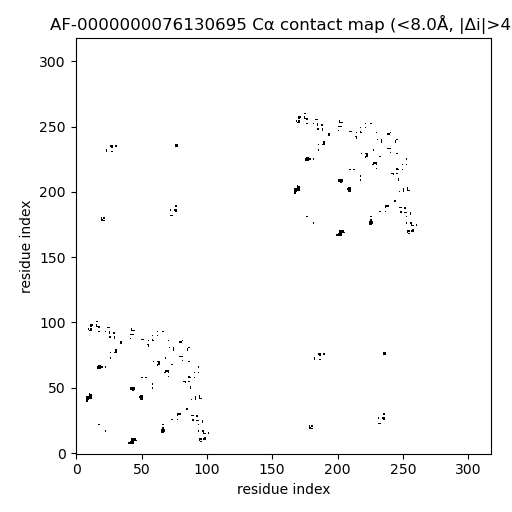8 -14.844 1 98.5 60 ARG B N 1
ATOM 1669 C CA . ARG B 1 60 ? -1.494 -8.594 -14.539 1 98.5 60 ARG B CA 1
ATOM 1670 C C . ARG B 1 60 ? -2.941 -8.281 -14.18 1 98.5 60 ARG B C 1
ATOM 1672 O O . ARG B 1 60 ? -3.205 -7.617 -13.172 1 98.5 60 ARG B O 1
ATOM 1679 N N . THR B 1 61 ? -3.801 -8.805 -14.93 1 98.38 61 THR B N 1
ATOM 1680 C CA . THR B 1 61 ? -5.223 -8.547 -14.734 1 98.38 61 THR B CA 1
ATOM 1681 C C . THR B 1 61 ? -5.703 -9.117 -13.406 1 98.38 61 THR B C 1
ATOM 1683 O O . THR B 1 61 ? -6.387 -8.438 -12.641 1 98.38 61 THR B O 1
ATOM 1686 N N . GLU B 1 62 ? -5.32 -10.344 -13.148 1 97.69 62 GLU B N 1
ATOM 1687 C CA . GLU B 1 62 ? -5.727 -10.992 -11.906 1 97.69 62 GLU B CA 1
ATOM 1688 C C . GLU B 1 62 ? -5.129 -10.289 -10.688 1 97.69 62 GLU B C 1
ATOM 1690 O O . GLU B 1 62 ? -5.789 -10.148 -9.656 1 97.69 62 GLU B O 1
ATOM 1695 N N . PHE B 1 63 ? -3.896 -9.844 -10.812 1 98.56 63 PHE B N 1
ATOM 1696 C CA . PHE B 1 63 ? -3.256 -9.117 -9.727 1 98.56 63 PHE B CA 1
ATOM 1697 C C . PHE B 1 63 ? -4 -7.816 -9.422 1 98.56 63 PHE B C 1
ATOM 1699 O O . PHE B 1 63 ? -4.293 -7.516 -8.266 1 98.56 63 PHE B O 1
ATOM 1706 N N . GLU B 1 64 ? -4.285 -7.062 -10.469 1 97.62 64 GLU B N 1
ATOM 1707 C CA . GLU B 1 64 ? -4.953 -5.777 -10.312 1 97.62 64 GLU B CA 1
ATOM 1708 C C . GLU B 1 64 ? -6.348 -5.953 -9.711 1 97.62 64 GLU B C 1
ATOM 1710 O O . GLU B 1 64 ? -6.793 -5.129 -8.906 1 97.62 64 GLU B O 1
ATOM 1715 N N . ARG B 1 65 ? -6.996 -6.988 -10.047 1 96 65 ARG B N 1
ATOM 1716 C CA . ARG B 1 65 ? -8.289 -7.305 -9.453 1 96 65 ARG B CA 1
ATOM 1717 C C . ARG B 1 65 ? -8.148 -7.652 -7.977 1 96 65 ARG B C 1
ATOM 1719 O O . ARG B 1 65 ? -8.961 -7.234 -7.152 1 96 65 ARG B O 1
ATOM 1726 N N . LEU B 1 66 ? -7.117 -8.398 -7.688 1 97.19 66 LEU B N 1
ATOM 1727 C CA . LEU B 1 66 ? -6.867 -8.906 -6.34 1 97.19 66 LEU B CA 1
ATOM 1728 C C . LEU B 1 66 ? -6.41 -7.781 -5.414 1 97.19 66 LEU B C 1
ATOM 1730 O O . LEU B 1 66 ? -6.82 -7.727 -4.254 1 97.19 66 LEU B O 1
ATOM 1734 N N . ALA B 1 67 ? -5.547 -6.891 -5.926 1 97.31 67 ALA B N 1
ATOM 1735 C CA . ALA B 1 67 ? -4.824 -5.977 -5.047 1 97.31 67 ALA B CA 1
ATOM 1736 C C . ALA B 1 67 ? -5.199 -4.527 -5.332 1 97.31 67 ALA B C 1
ATOM 1738 O O . ALA B 1 67 ? -4.934 -3.637 -4.52 1 97.31 67 ALA B O 1
ATOM 1739 N N . GLY B 1 68 ? -5.703 -4.223 -6.562 1 96.44 68 GLY B N 1
ATOM 1740 C CA . GLY B 1 68 ? -6.102 -2.869 -6.926 1 96.44 68 GLY B CA 1
ATOM 1741 C C . GLY B 1 68 ? -4.926 -1.976 -7.273 1 96.44 68 GLY B C 1
ATOM 1742 O O . GLY B 1 68 ? -5.043 -0.749 -7.242 1 96.44 68 GLY B O 1
ATOM 1743 N N . GLU B 1 69 ? -3.791 -2.523 -7.484 1 97.38 69 GLU B N 1
ATOM 1744 C CA . GLU B 1 69 ? -2.576 -1.759 -7.746 1 97.38 69 GLU B CA 1
ATOM 1745 C C . GLU B 1 69 ? -1.967 -2.135 -9.094 1 97.38 69 GLU B C 1
ATOM 1747 O O . GLU B 1 69 ? -2.191 -3.238 -9.602 1 97.38 69 GLU B O 1
ATOM 1752 N N . SER B 1 70 ? -1.172 -1.282 -9.555 1 96.44 70 SER B N 1
ATOM 1753 C CA . SER B 1 70 ? -0.52 -1.511 -10.844 1 96.44 70 SER B CA 1
ATOM 1754 C C . SER B 1 70 ? 0.733 -2.365 -10.68 1 96.44 70 SER B C 1
ATOM 1756 O O . SER B 1 70 ? 1.628 -2.025 -9.906 1 96.44 70 SER B O 1
ATOM 1758 N N . VAL B 1 71 ? 0.793 -3.375 -11.523 1 98.19 71 VAL B N 1
ATOM 1759 C CA . VAL B 1 71 ? 1.98 -4.223 -11.539 1 98.19 71 VAL B CA 1
ATOM 1760 C C . VAL B 1 71 ? 3.203 -3.395 -11.93 1 98.19 71 VAL B C 1
ATOM 1762 O O . VAL B 1 71 ? 4.25 -3.482 -11.281 1 98.19 71 VAL B O 1
ATOM 1765 N N . LYS B 1 72 ? 3.053 -2.609 -12.891 1 96.56 72 LYS B N 1
ATOM 1766 C CA . LYS B 1 72 ? 4.137 -1.776 -13.406 1 96.56 72 LYS B CA 1
ATOM 1767 C C . LYS B 1 72 ? 4.699 -0.87 -12.312 1 96.56 72 LYS B C 1
ATOM 1769 O O . LYS B 1 72 ? 5.914 -0.746 -12.164 1 96.56 72 LYS B O 1
ATOM 1774 N N . ASP B 1 73 ? 3.818 -0.291 -11.578 1 95.88 73 ASP B N 1
ATOM 1775 C CA . ASP B 1 73 ? 4.238 0.635 -10.531 1 95.88 73 ASP B CA 1
ATOM 1776 C C . ASP B 1 73 ? 5.008 -0.092 -9.43 1 95.88 73 ASP B C 1
ATOM 1778 O O . ASP B 1 73 ? 6.012 0.418 -8.922 1 95.88 73 ASP B O 1
ATOM 1782 N N . ILE B 1 74 ? 4.57 -1.255 -9.102 1 98.06 74 ILE B N 1
ATOM 1783 C CA . ILE B 1 74 ? 5.23 -2.041 -8.062 1 98.06 74 ILE B CA 1
ATOM 1784 C C . ILE B 1 74 ? 6.648 -2.395 -8.508 1 98.06 74 ILE B C 1
ATOM 1786 O O . ILE B 1 74 ? 7.602 -2.227 -7.738 1 98.06 74 ILE B O 1
ATOM 1790 N N . PHE B 1 75 ? 6.867 -2.791 -9.68 1 97.81 75 PHE B N 1
ATOM 1791 C CA . PHE B 1 75 ? 8.18 -3.207 -10.156 1 97.81 75 PHE B CA 1
ATOM 1792 C C . PHE B 1 75 ? 9.109 -2.006 -10.297 1 97.81 75 PHE B C 1
ATOM 1794 O O . PHE B 1 75 ? 10.32 -2.119 -10.078 1 97.81 75 PHE B O 1
ATOM 1801 N N . ALA B 1 76 ? 8.531 -0.899 -10.648 1 96.25 76 ALA B N 1
ATOM 1802 C CA . ALA B 1 76 ? 9.328 0.32 -10.695 1 96.25 76 ALA B CA 1
ATOM 1803 C C . ALA B 1 76 ? 9.867 0.668 -9.305 1 96.25 76 ALA B C 1
ATOM 1805 O O . ALA B 1 76 ? 11.008 1.118 -9.172 1 96.25 76 ALA B O 1
ATOM 1806 N N . ILE B 1 77 ? 9.094 0.412 -8.336 1 96.38 77 ILE B N 1
ATOM 1807 C CA . ILE B 1 77 ? 9.477 0.722 -6.961 1 96.38 77 ILE B CA 1
ATOM 1808 C C . ILE B 1 77 ? 10.539 -0.265 -6.484 1 96.38 77 ILE B C 1
ATOM 1810 O O . ILE B 1 77 ? 11.539 0.134 -5.883 1 96.38 77 ILE B O 1
ATOM 1814 N N . VAL B 1 78 ? 10.328 -1.486 -6.742 1 96.5 78 VAL B N 1
ATOM 1815 C CA . VAL B 1 78 ? 11.211 -2.531 -6.227 1 96.5 78 VAL B CA 1
ATOM 1816 C C . VAL B 1 78 ? 12.516 -2.535 -7.012 1 96.5 78 VAL B C 1
ATOM 1818 O O . VAL B 1 78 ? 13.562 -2.912 -6.48 1 96.5 78 VAL B O 1
ATOM 1821 N N . GLY B 1 79 ? 12.539 -2.221 -8.273 1 94.69 79 GLY B N 1
ATOM 1822 C CA . GLY B 1 79 ? 13.734 -2.184 -9.094 1 94.69 79 GLY B CA 1
ATOM 1823 C C . GLY B 1 79 ? 14.07 -3.523 -9.727 1 94.69 79 GLY B C 1
ATOM 1824 O O . GLY B 1 79 ? 15.242 -3.852 -9.914 1 94.69 79 GLY B O 1
ATOM 1825 N N . ILE B 1 80 ? 13.062 -4.367 -9.867 1 94.62 80 ILE B N 1
ATOM 1826 C CA . ILE B 1 80 ? 13.188 -5.656 -10.539 1 94.62 80 ILE B CA 1
ATOM 1827 C C . ILE B 1 80 ? 12.508 -5.59 -11.906 1 94.62 80 ILE B C 1
ATOM 1829 O O . ILE B 1 80 ? 11.477 -4.941 -12.062 1 94.62 80 ILE B O 1
ATOM 1833 N N . ASP B 1 81 ? 13.07 -6.324 -12.859 1 95.94 81 ASP B N 1
ATOM 1834 C CA . ASP B 1 81 ? 12.477 -6.348 -14.195 1 95.94 81 ASP B CA 1
ATOM 1835 C C . ASP B 1 81 ? 11.133 -7.07 -14.18 1 95.94 81 ASP B C 1
ATOM 1837 O O . ASP B 1 81 ? 11.016 -8.164 -13.625 1 95.94 81 ASP B O 1
ATOM 1841 N N . GLU B 1 82 ? 10.266 -6.406 -14.781 1 97.12 82 GLU B N 1
ATOM 1842 C CA . GLU B 1 82 ? 8.953 -7.027 -14.953 1 97.12 82 GLU B CA 1
ATOM 1843 C C . GLU B 1 82 ? 8.984 -8.078 -16.062 1 97.12 82 GLU B C 1
ATOM 1845 O O . GLU B 1 82 ? 9.172 -7.75 -17.234 1 97.12 82 GLU B O 1
ATOM 1850 N N . ASN B 1 83 ? 8.789 -9.305 -15.781 1 96.81 83 ASN B N 1
ATOM 1851 C CA . ASN B 1 83 ? 8.656 -10.422 -16.719 1 96.81 83 ASN B CA 1
ATOM 1852 C C . ASN B 1 83 ? 7.734 -11.5 -16.156 1 96.81 83 ASN B C 1
ATOM 1854 O O . ASN B 1 83 ? 7.195 -11.359 -15.062 1 96.81 83 ASN B O 1
ATOM 1858 N N . LEU B 1 84 ? 7.516 -12.492 -16.922 1 97.38 84 LEU B N 1
ATOM 1859 C CA . LEU B 1 84 ? 6.555 -13.531 -16.562 1 97.38 84 LEU B CA 1
ATOM 1860 C C . LEU B 1 84 ? 6.898 -14.156 -15.219 1 97.38 84 LEU B C 1
ATOM 1862 O O . LEU B 1 84 ? 6.023 -14.328 -14.367 1 97.38 84 LEU B O 1
ATOM 1866 N N . LYS B 1 85 ? 8.109 -14.461 -14.969 1 96.38 85 LYS B N 1
ATOM 1867 C CA . LYS B 1 85 ? 8.57 -15.102 -13.742 1 96.38 85 LYS B CA 1
ATOM 1868 C C . LYS B 1 85 ? 8.359 -14.195 -12.531 1 96.38 85 LYS B C 1
ATOM 1870 O O . LYS B 1 85 ? 7.836 -14.625 -11.5 1 96.38 85 LYS B O 1
ATOM 1875 N N . SER B 1 86 ? 8.742 -12.969 -12.672 1 97.5 86 SER B N 1
ATOM 1876 C CA . SER B 1 86 ? 8.656 -12.039 -11.555 1 97.5 86 SER B CA 1
ATOM 1877 C C . SER B 1 86 ? 7.207 -11.695 -11.242 1 97.5 86 SER B C 1
ATOM 1879 O O . SER B 1 86 ? 6.84 -11.531 -10.07 1 97.5 86 SER B O 1
ATOM 1881 N N . VAL B 1 87 ? 6.352 -11.578 -12.242 1 98.5 87 VAL B N 1
ATOM 1882 C CA . VAL B 1 87 ? 4.945 -11.266 -12 1 98.5 87 VAL B CA 1
ATOM 1883 C C . VAL B 1 87 ? 4.254 -12.461 -11.352 1 98.5 87 VAL B C 1
ATOM 1885 O O . VAL B 1 87 ? 3.41 -12.297 -10.469 1 98.5 87 VAL B O 1
ATOM 1888 N N . ARG B 1 88 ? 4.621 -13.633 -11.758 1 98 88 ARG B N 1
ATOM 1889 C CA . ARG B 1 88 ? 4.121 -14.828 -11.086 1 98 88 ARG B CA 1
ATOM 1890 C C . ARG B 1 88 ? 4.465 -14.805 -9.602 1 98 88 ARG B C 1
ATOM 1892 O O . ARG B 1 88 ? 3.621 -15.117 -8.758 1 98 88 ARG B O 1
ATOM 1899 N N . GLN B 1 89 ? 5.652 -14.453 -9.359 1 97.81 89 GLN B N 1
ATOM 1900 C CA . GLN B 1 89 ? 6.094 -14.367 -7.973 1 97.81 89 GLN B CA 1
ATOM 1901 C C . GLN B 1 89 ? 5.289 -13.328 -7.203 1 97.81 89 GLN B C 1
ATOM 1903 O O . GLN B 1 89 ? 4.887 -13.562 -6.062 1 97.81 89 GLN B O 1
ATOM 1908 N N . LEU B 1 90 ? 5.086 -12.18 -7.77 1 98.44 90 LEU B N 1
ATOM 1909 C CA . LEU B 1 90 ? 4.281 -11.141 -7.141 1 98.44 90 LEU B CA 1
ATOM 1910 C C . LEU B 1 90 ? 2.883 -11.656 -6.812 1 98.44 90 LEU B C 1
ATOM 1912 O O . LEU B 1 90 ? 2.389 -11.453 -5.703 1 98.44 90 LEU B O 1
ATOM 1916 N N . VAL B 1 91 ? 2.236 -12.32 -7.777 1 98.5 91 VAL B N 1
ATOM 1917 C CA . VAL B 1 91 ? 0.893 -12.852 -7.57 1 98.5 91 VAL B CA 1
ATOM 1918 C C . VAL B 1 91 ? 0.911 -13.883 -6.445 1 98.5 91 VAL B C 1
ATOM 1920 O O . VAL B 1 91 ? 0.051 -13.867 -5.562 1 98.5 91 VAL B O 1
ATOM 1923 N N . HIS B 1 92 ? 1.923 -14.727 -6.496 1 98.12 92 HIS B N 1
ATOM 1924 C CA . HIS B 1 92 ? 2.104 -15.734 -5.457 1 98.12 92 HIS B CA 1
ATOM 1925 C C . HIS B 1 92 ? 2.172 -15.094 -4.074 1 98.12 92 HIS B C 1
ATOM 1927 O O . HIS B 1 92 ? 1.417 -15.469 -3.176 1 98.12 92 HIS B O 1
ATOM 1933 N N . LEU B 1 93 ? 2.996 -14.203 -3.906 1 97.62 93 LEU B N 1
ATOM 1934 C CA . LEU B 1 93 ? 3.199 -13.531 -2.629 1 97.62 93 LEU B CA 1
ATOM 1935 C C . LEU B 1 93 ? 1.932 -12.805 -2.188 1 97.62 93 LEU B C 1
ATOM 1937 O O . LEU B 1 93 ? 1.626 -12.75 -0.995 1 97.62 93 LEU B O 1
ATOM 1941 N N . THR B 1 94 ? 1.226 -12.234 -3.127 1 98.31 94 THR B N 1
ATOM 1942 C CA . THR B 1 94 ? -0.004 -11.508 -2.828 1 98.31 94 THR B CA 1
ATOM 1943 C C . THR B 1 94 ? -1.092 -12.461 -2.344 1 98.31 94 THR B C 1
ATOM 1945 O O . THR B 1 94 ? -1.842 -12.141 -1.42 1 98.31 94 THR B O 1
ATOM 1948 N N . ILE B 1 95 ? -1.149 -13.586 -2.967 1 97.75 95 ILE B N 1
ATOM 1949 C CA . ILE B 1 95 ? -2.104 -14.602 -2.527 1 97.75 95 ILE B CA 1
ATOM 1950 C C . ILE B 1 95 ? -1.781 -15.031 -1.096 1 97.75 95 ILE B C 1
ATOM 1952 O O . ILE B 1 95 ? -2.674 -15.109 -0.25 1 97.75 95 ILE B O 1
ATOM 1956 N N . LEU B 1 96 ? -0.497 -15.305 -0.848 1 96.31 96 LEU B N 1
ATOM 1957 C CA . LEU B 1 96 ? -0.084 -15.68 0.499 1 96.31 96 LEU B CA 1
ATOM 1958 C C . LEU B 1 96 ? -0.501 -14.625 1.515 1 96.31 96 LEU B C 1
ATOM 1960 O O . LEU B 1 96 ? -1.075 -14.945 2.557 1 96.31 96 LEU B O 1
ATOM 1964 N N . GLN B 1 97 ? -0.274 -13.414 1.157 1 96.19 97 GLN B N 1
ATOM 1965 C CA . GLN B 1 97 ? -0.62 -12.305 2.045 1 96.19 97 GLN B CA 1
ATOM 1966 C C . GLN B 1 97 ? -2.133 -12.18 2.199 1 96.19 97 GLN B C 1
ATOM 1968 O O . GLN B 1 97 ? -2.631 -11.93 3.301 1 96.19 97 GLN B O 1
ATOM 1973 N N . GLY B 1 98 ? -2.793 -12.258 1.119 1 95.75 98 GLY B N 1
ATOM 1974 C CA . GLY B 1 98 ? -4.246 -12.188 1.169 1 95.75 98 GLY B CA 1
ATOM 1975 C C . GLY B 1 98 ? -4.859 -13.25 2.066 1 95.75 98 GLY B C 1
ATOM 1976 O O . GLY B 1 98 ? -5.777 -12.953 2.838 1 95.75 98 GLY B O 1
ATOM 1977 N N . ASN B 1 99 ? -4.387 -14.438 1.919 1 94.88 99 ASN B N 1
ATOM 1978 C CA . ASN B 1 99 ? -4.871 -15.523 2.768 1 94.88 99 ASN B CA 1
ATOM 1979 C C . ASN B 1 99 ? -4.57 -15.258 4.238 1 94.88 99 ASN B C 1
ATOM 1981 O O . ASN B 1 99 ? -5.41 -15.523 5.105 1 94.88 99 ASN B O 1
ATOM 1985 N N . LEU B 1 100 ? -3.432 -14.703 4.535 1 93.88 100 LEU B N 1
ATOM 1986 C CA . LEU B 1 100 ? -3.037 -14.383 5.902 1 93.88 100 LEU B CA 1
ATOM 1987 C C . LEU B 1 100 ? -3.926 -13.281 6.477 1 93.88 100 LEU B C 1
ATOM 1989 O O . LEU B 1 100 ? -4.43 -13.414 7.598 1 93.88 100 LEU B O 1
ATOM 1993 N N . VAL B 1 101 ? -4.156 -12.25 5.719 1 91.88 101 VAL B N 1
ATOM 1994 C CA . VAL B 1 101 ? -4.965 -11.117 6.145 1 91.88 101 VAL B CA 1
ATOM 1995 C C . VAL B 1 101 ? -6.418 -11.555 6.324 1 91.88 101 VAL B C 1
ATOM 1997 O O . VAL B 1 101 ? -7.082 -11.141 7.277 1 91.88 101 VAL B O 1
ATOM 2000 N N . GLY B 1 102 ? -6.855 -12.305 5.418 1 89.69 102 GLY B N 1
ATOM 2001 C CA . GLY B 1 102 ? -8.211 -12.812 5.52 1 89.69 102 GLY B CA 1
ATOM 2002 C C . GLY B 1 102 ? -8.453 -13.625 6.777 1 89.69 102 GLY B C 1
ATOM 2003 O O . GLY B 1 102 ? -9.516 -13.523 7.398 1 89.69 102 GLY B O 1
ATOM 2004 N N . ILE B 1 103 ? -7.539 -14.422 7.137 1 84 103 ILE B N 1
ATOM 2005 C CA . ILE B 1 103 ? -7.633 -15.234 8.344 1 84 103 ILE B CA 1
ATOM 2006 C C . ILE B 1 103 ? -7.715 -14.328 9.57 1 84 103 ILE B C 1
ATOM 2008 O O . ILE B 1 103 ? -8.555 -14.531 10.453 1 84 103 ILE B O 1
ATOM 2012 N N . SER B 1 104 ? -6.918 -13.359 9.578 1 81.69 104 SER B N 1
ATOM 2013 C CA . SER B 1 104 ? -6.883 -12.43 10.703 1 81.69 104 SER B CA 1
ATOM 2014 C C . SER B 1 104 ? -8.203 -11.672 10.836 1 81.69 104 SER B C 1
ATOM 2016 O O . SER B 1 104 ? -8.688 -11.453 11.953 1 81.69 104 SER B O 1
ATOM 2018 N N . LYS B 1 105 ? -8.719 -11.281 9.797 1 83.75 105 LYS B N 1
ATOM 2019 C CA . LYS B 1 105 ? -9.992 -10.57 9.812 1 83.75 105 LYS B CA 1
ATOM 2020 C C . LYS B 1 105 ? -11.125 -11.484 10.289 1 83.75 105 LYS B C 1
ATOM 2022 O O . LYS B 1 105 ? -12.016 -11.047 11.016 1 83.75 105 LYS B O 1
ATOM 2027 N N . GLY B 1 106 ? -11.031 -12.664 9.812 1 79.94 106 GLY B N 1
ATOM 2028 C CA . GLY B 1 106 ? -12.008 -13.633 10.281 1 79.94 106 GLY B CA 1
ATOM 2029 C C . GLY B 1 106 ? -11.945 -13.867 11.781 1 79.94 106 GLY B C 1
ATOM 2030 O O . GLY B 1 106 ? -12.984 -13.93 12.445 1 79.94 106 GLY B O 1
ATOM 2031 N N . GLN B 1 107 ? -10.781 -13.969 12.242 1 79.62 107 GLN B N 1
ATOM 2032 C CA . GLN B 1 107 ? -10.594 -14.195 13.672 1 79.62 107 GLN B CA 1
ATOM 2033 C C . GLN B 1 107 ? -11.055 -12.984 14.477 1 79.62 107 GLN B C 1
ATOM 2035 O O . GLN B 1 107 ? -11.68 -13.141 15.531 1 79.62 107 GLN B O 1
ATOM 2040 N N . ALA B 1 108 ? -10.758 -11.82 13.953 1 77.62 108 ALA B N 1
ATOM 2041 C CA . ALA B 1 108 ? -11.188 -10.594 14.617 1 77.62 108 ALA B CA 1
ATOM 2042 C C . ALA B 1 108 ? -12.711 -10.516 14.68 1 77.62 108 ALA B C 1
ATOM 2044 O O . ALA B 1 108 ? -13.281 -10.109 15.695 1 77.62 108 ALA B O 1
ATOM 2045 N N . LEU B 1 109 ? -13.289 -10.875 13.688 1 76.94 109 LEU B N 1
ATOM 2046 C CA . LEU B 1 109 ? -14.75 -10.859 13.617 1 76.94 109 LEU B CA 1
ATOM 2047 C C . LEU B 1 109 ? -15.352 -11.859 14.602 1 76.94 109 LEU B C 1
ATOM 2049 O O . LEU B 1 109 ? -16.344 -11.562 15.258 1 76.94 109 LEU B O 1
ATOM 2053 N N . GLN B 1 110 ? -14.727 -12.953 14.633 1 79.31 110 GLN B N 1
ATOM 2054 C CA . GLN B 1 110 ? -15.203 -13.961 15.57 1 79.31 110 GLN B CA 1
ATOM 2055 C C . GLN B 1 110 ? -15.039 -13.5 17.016 1 79.31 110 GLN B C 1
ATOM 2057 O O . GLN B 1 110 ? -15.914 -13.727 17.844 1 79.31 110 GLN B O 1
ATOM 2062 N N . TYR B 1 111 ? -13.977 -12.883 17.281 1 76.56 111 TYR B N 1
ATOM 2063 C CA . TYR B 1 111 ? -13.727 -12.359 18.625 1 76.56 111 TYR B CA 1
ATOM 2064 C C . TYR B 1 111 ? -14.75 -11.289 18.984 1 76.56 111 TYR B C 1
ATOM 2066 O O . TYR B 1 111 ? -15.305 -11.297 20.078 1 76.56 111 TYR B O 1
ATOM 2074 N N . ASP B 1 112 ? -15.039 -10.438 18.094 1 78.44 112 ASP B N 1
ATOM 2075 C CA . ASP B 1 112 ? -16.031 -9.391 18.312 1 78.44 112 ASP B CA 1
ATOM 2076 C C . ASP B 1 112 ? -17.422 -9.992 18.562 1 78.44 112 ASP B C 1
ATOM 2078 O O . ASP B 1 112 ? -18.156 -9.523 19.438 1 78.44 112 ASP B O 1
ATOM 2082 N N . LEU B 1 113 ? -17.719 -11.008 17.859 1 79.62 113 LEU B N 1
ATOM 2083 C CA . LEU B 1 113 ? -19 -11.688 18.016 1 79.62 113 LEU B CA 1
ATOM 2084 C C . LEU B 1 113 ? -19.094 -12.375 19.375 1 79.62 113 LEU B C 1
ATOM 2086 O O . LEU B 1 113 ? -20.141 -12.344 20.031 1 79.62 113 LEU B O 1
ATOM 2090 N N . GLN B 1 114 ? -18.031 -12.844 19.812 1 79.25 114 GLN B N 1
ATOM 2091 C CA . GLN B 1 114 ? -17.984 -13.508 21.109 1 79.25 114 GLN B CA 1
ATOM 2092 C C . GLN B 1 114 ? -18.078 -12.5 22.25 1 79.25 114 GLN B C 1
ATOM 2094 O O . GLN B 1 114 ? -18.812 -12.719 23.219 1 79.25 114 GLN B O 1
ATOM 2099 N N . VAL B 1 115 ? -17.406 -11.422 22.125 1 76.75 115 VAL B N 1
ATOM 2100 C CA . VAL B 1 115 ? -17.469 -10.383 23.156 1 76.75 115 VAL B CA 1
ATOM 2101 C C . VAL B 1 115 ? -18.891 -9.828 23.234 1 76.75 115 VAL B C 1
ATOM 2103 O O . VAL B 1 115 ? -19.422 -9.609 24.328 1 76.75 115 VAL B O 1
ATOM 2106 N N . ARG B 1 116 ? -19.453 -9.562 22.141 1 76.81 116 ARG B N 1
ATOM 2107 C CA . ARG B 1 116 ? -20.828 -9.07 22.094 1 76.81 116 ARG B CA 1
ATOM 2108 C C . ARG B 1 116 ? -21.781 -10.094 22.703 1 76.81 116 ARG B C 1
ATOM 2110 O O . ARG B 1 116 ? -22.719 -9.734 23.422 1 76.81 116 ARG B O 1
ATOM 2117 N N . ALA B 1 117 ? -21.594 -11.352 22.391 1 79.25 117 ALA B N 1
ATOM 2118 C CA . ALA B 1 117 ? -22.422 -12.43 22.938 1 79.25 117 ALA B CA 1
ATOM 2119 C C . ALA B 1 117 ? -22.25 -12.531 24.453 1 79.25 117 ALA B C 1
ATOM 2121 O O . ALA B 1 117 ? -23.219 -12.703 25.188 1 79.25 117 ALA B O 1
ATOM 2122 N N . ASP B 1 118 ? -21.078 -12.391 24.922 1 77.38 118 ASP B N 1
ATOM 2123 C CA . ASP B 1 118 ? -20.781 -12.453 26.359 1 77.38 118 ASP B CA 1
ATOM 2124 C C . ASP B 1 118 ? -21.359 -11.242 27.094 1 77.38 118 ASP B C 1
ATOM 2126 O O . ASP B 1 118 ? -21.859 -11.367 28.203 1 77.38 118 ASP B O 1
ATOM 2130 N N . ASN B 1 119 ? -21.312 -10.203 26.438 1 74.06 119 ASN B N 1
ATOM 2131 C CA . ASN B 1 119 ? -21.906 -9.008 27.016 1 74.06 119 ASN B CA 1
ATOM 2132 C C . ASN B 1 119 ? -23.422 -9.086 27.062 1 74.06 119 ASN B C 1
ATOM 2134 O O . ASN B 1 119 ? -24.062 -8.547 27.969 1 74.06 119 ASN B O 1
ATOM 2138 N N . LEU B 1 120 ? -23.922 -9.695 26.078 1 72.5 120 LEU B N 1
ATOM 2139 C CA . LEU B 1 120 ? -25.359 -9.898 26.062 1 72.5 120 LEU B CA 1
ATOM 2140 C C . LEU B 1 120 ? -25.781 -10.906 27.141 1 72.5 120 LEU B C 1
ATOM 2142 O O . LEU B 1 120 ? -26.891 -10.844 27.656 1 72.5 120 LEU B O 1
ATOM 2146 N N . GLN B 1 121 ? -24.984 -11.836 27.375 1 60.91 121 GLN B N 1
ATOM 2147 C CA . GLN B 1 121 ? -25.297 -12.836 28.391 1 60.91 121 GLN B CA 1
ATOM 2148 C C . GLN B 1 121 ? -24.875 -12.367 29.781 1 60.91 121 GLN B C 1
ATOM 2150 O O . GLN B 1 121 ? -25.203 -13 30.781 1 60.91 121 GLN B O 1
ATOM 2155 N N . ALA B 1 122 ? -24.062 -11.383 29.859 1 58.69 122 ALA B N 1
ATOM 2156 C CA . ALA B 1 122 ? -23.719 -10.891 31.188 1 58.69 122 ALA B CA 1
ATOM 2157 C C . ALA B 1 122 ? -24.969 -10.523 31.984 1 58.69 122 ALA B C 1
ATOM 2159 O O . ALA B 1 122 ? -25.875 -9.859 31.453 1 58.69 122 ALA B O 1
ATOM 2160 N N . PRO B 1 123 ? -25.266 -11.336 33 1 51.09 123 PRO B N 1
ATOM 2161 C CA . PRO B 1 123 ? -26.453 -11.016 33.781 1 51.09 123 PRO B CA 1
ATOM 2162 C C . PRO B 1 123 ? -26.578 -9.516 34.062 1 51.09 123 PRO B C 1
ATOM 2164 O O . PRO B 1 123 ? -25.594 -8.859 34.406 1 51.09 123 PRO B O 1
ATOM 2167 N N . ARG B 1 124 ? -27.469 -8.82 33.344 1 52 124 ARG B N 1
ATOM 2168 C CA . ARG B 1 124 ? -27.828 -7.496 33.844 1 52 124 ARG B CA 1
ATOM 2169 C C . ARG B 1 124 ? -27.797 -7.461 35.375 1 52 124 ARG B C 1
ATOM 2171 O O . ARG B 1 124 ? -28.562 -8.18 36.031 1 52 124 ARG B O 1
ATOM 2178 N N . THR B 1 125 ? -26.656 -7.441 35.938 1 47.78 125 THR B N 1
ATOM 2179 C CA . THR B 1 125 ? -26.766 -7.266 37.375 1 47.78 125 THR B CA 1
ATOM 2180 C C . THR B 1 125 ? -28.047 -6.523 37.75 1 47.78 125 THR B C 1
ATOM 2182 O O . THR B 1 125 ? -28.234 -5.371 37.344 1 47.78 125 THR B O 1
ATOM 2185 N N . THR B 1 126 ? -29.109 -7.191 37.969 1 45.78 126 THR B N 1
ATOM 2186 C CA . THR B 1 126 ? -30.281 -6.613 38.625 1 45.78 126 THR B CA 1
ATOM 2187 C C . THR B 1 126 ? -29.844 -5.664 39.75 1 45.78 126 THR B C 1
ATOM 2189 O O . THR B 1 126 ? -29.219 -6.086 40.719 1 45.78 126 THR B O 1
ATOM 2192 N N . VAL B 1 127 ? -29.453 -4.453 39.406 1 46.31 127 VAL B N 1
ATOM 2193 C CA . VAL B 1 127 ? -29.375 -3.467 40.5 1 46.31 127 VAL B CA 1
ATOM 2194 C C . VAL B 1 127 ? -30.547 -3.65 41.438 1 46.31 127 VAL B C 1
ATOM 2196 O O . VAL B 1 127 ? -31.703 -3.449 41.062 1 46.31 127 VAL B O 1
ATOM 2199 N N . THR B 1 128 ? -30.562 -4.656 42.25 1 43.03 128 THR B N 1
ATOM 2200 C CA . THR B 1 128 ? -31.531 -4.742 43.344 1 43.03 128 THR B CA 1
ATOM 2201 C C . THR B 1 128 ? -31.625 -3.408 44.062 1 43.03 128 THR B C 1
ATOM 2203 O O . THR B 1 128 ? -30.641 -2.902 44.594 1 43.03 128 THR B O 1
ATOM 2206 N N . GLN B 1 129 ? -32.438 -2.576 43.562 1 40.25 129 GLN B N 1
ATOM 2207 C CA . GLN B 1 129 ? -32.875 -1.384 44.312 1 40.25 129 GLN B CA 1
ATOM 2208 C C . GLN B 1 129 ? -33.094 -1.692 45.781 1 40.25 129 GLN B C 1
ATOM 2210 O O . GLN B 1 129 ? -33.969 -2.475 46.125 1 40.25 129 GLN B O 1
ATOM 2215 N N . SER B 1 130 ? -32.031 -1.896 46.531 1 40.12 130 SER B N 1
ATOM 2216 C CA . SER B 1 130 ? -32.281 -1.887 47.969 1 40.12 130 SER B CA 1
ATOM 2217 C C . SER B 1 130 ? -33.188 -0.711 48.375 1 40.12 130 SER B C 1
ATOM 2219 O O . SER B 1 130 ? -32.844 0.445 48.125 1 40.12 130 SER B O 1
ATOM 2221 N N . SER B 1 131 ? -34.5 -0.908 48.312 1 41.75 131 SER B N 1
ATOM 2222 C CA . SER B 1 131 ? -35.5 -0.015 48.938 1 41.75 131 SER B CA 1
ATOM 2223 C C . SER B 1 131 ? -35.031 0.405 50.344 1 41.75 131 SER B C 1
ATOM 2225 O O . SER B 1 131 ? -35.125 -0.383 51.281 1 41.75 131 SER B O 1
ATOM 2227 N N . GLY B 1 132 ? -33.875 0.954 50.531 1 32.38 132 GLY B N 1
ATOM 2228 C CA . GLY B 1 132 ? -33.625 1.57 51.844 1 32.38 132 GLY B CA 1
ATOM 2229 C C . GLY B 1 132 ? -34.75 2.506 52.281 1 32.38 132 GLY B C 1
ATOM 2230 O O . GLY B 1 132 ? -35.156 3.396 51.531 1 32.38 132 GLY B O 1
ATOM 2231 N N . SER B 1 133 ? -35.781 1.949 52.906 1 38.16 133 SER B N 1
ATOM 2232 C CA . SER B 1 133 ? -36.719 2.719 53.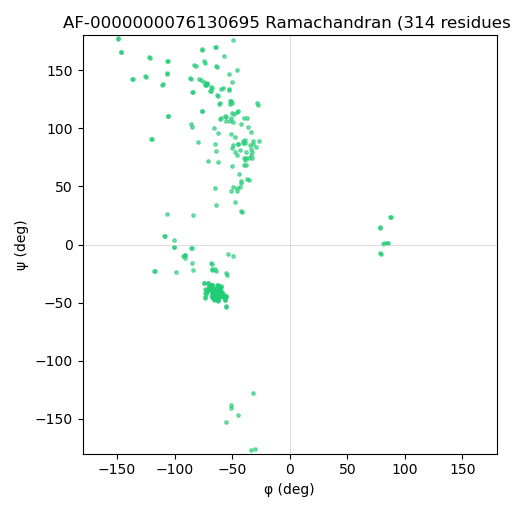719 1 38.16 133 SER B CA 1
ATOM 2233 C C . SER B 1 133 ? -36.031 3.82 54.5 1 38.16 133 SER B C 1
ATOM 2235 O O . SER B 1 133 ? -35.25 3.541 55.438 1 38.16 133 SER B O 1
ATOM 2237 N N . SER B 1 134 ? -35.312 4.695 53.75 1 34.38 134 SER B N 1
ATOM 2238 C CA . SER B 1 134 ? -34.781 5.859 54.438 1 34.38 134 SER B CA 1
ATOM 2239 C C . SER B 1 134 ? -35.844 6.547 55.312 1 34.38 134 SER B C 1
ATOM 2241 O O . SER B 1 134 ? -36.844 7.008 54.812 1 34.38 134 SER B O 1
ATOM 2243 N N . GLY B 1 135 ? -36.062 5.941 56.5 1 31.31 135 GLY B N 1
ATOM 2244 C CA . GLY B 1 135 ? -36.75 6.637 57.562 1 31.31 135 GLY B CA 1
ATOM 2245 C C . GLY B 1 135 ? -36.375 8.102 57.656 1 31.31 135 GLY B C 1
ATOM 2246 O O . GLY B 1 135 ? -35.188 8.438 57.719 1 31.31 135 GLY B O 1
ATOM 2247 N N . MET B 1 136 ? -37.031 8.992 57 1 33.12 136 MET B N 1
ATOM 2248 C CA . MET B 1 136 ? -36.969 10.453 56.969 1 33.12 136 MET B CA 1
ATOM 2249 C C . MET B 1 136 ? -36.906 11.031 58.375 1 33.12 136 MET B C 1
ATOM 2251 O O . MET B 1 136 ? -37.906 11.023 59.094 1 33.12 136 MET B O 1
ATOM 2255 N N . SER B 1 137 ? -36.031 10.43 59.219 1 31.09 137 SER B N 1
ATOM 2256 C CA . SER B 1 137 ? -36.031 11.188 60.469 1 31.09 137 SER B CA 1
ATOM 2257 C C . SER B 1 137 ? -35.844 12.68 60.219 1 31.09 137 SER B C 1
ATOM 2259 O O . SER B 1 137 ? -35.062 13.078 59.344 1 31.09 137 SER B O 1
ATOM 2261 N N . GLY B 1 138 ? -36.875 13.5 60.5 1 31.11 138 GLY B N 1
ATOM 2262 C CA . GLY B 1 138 ? -37.156 14.922 60.5 1 31.11 138 GLY B CA 1
ATOM 2263 C C . GLY B 1 138 ? -36.062 15.773 61.062 1 31.11 138 GLY B C 1
ATOM 2264 O O . GLY B 1 138 ? -36.25 16.547 62 1 31.11 138 GLY B O 1
ATOM 2265 N N . ALA B 1 139 ? -34.75 15.297 60.938 1 28.47 139 ALA B N 1
ATOM 2266 C CA . ALA B 1 139 ? -33.812 16.109 61.719 1 28.47 139 ALA B CA 1
ATOM 2267 C C . ALA B 1 139 ? -33.938 17.578 61.312 1 28.47 139 ALA B C 1
ATOM 2269 O O . ALA B 1 139 ? -34 17.906 60.125 1 28.47 139 ALA B O 1
ATOM 2270 N N . ASN B 1 140 ? -34.531 18.375 62.156 1 27.78 140 ASN B N 1
ATOM 2271 C CA . ASN B 1 140 ? -34.75 19.812 62.375 1 27.78 140 ASN B CA 1
ATOM 2272 C C . ASN B 1 140 ? -33.438 20.594 62.156 1 27.78 140 ASN B C 1
ATOM 2274 O O . ASN B 1 140 ? -32.5 20.453 62.938 1 27.78 140 ASN B O 1
ATOM 2278 N N . VAL B 1 141 ? -32.875 20.531 60.938 1 27.97 141 VAL B N 1
ATOM 2279 C CA . VAL B 1 141 ? -31.672 21.297 60.625 1 27.97 141 VAL B CA 1
ATOM 2280 C C . VAL B 1 141 ? -31.859 22.75 61.031 1 27.97 141 VAL B C 1
ATOM 2282 O O . VAL B 1 141 ? -32.719 23.453 60.531 1 27.97 141 VAL B O 1
ATOM 2285 N N . ASP B 1 142 ? -31.625 23 62.281 1 27.03 142 ASP B N 1
ATOM 2286 C CA . ASP B 1 142 ? -31.531 24.312 62.906 1 27.03 142 ASP B CA 1
ATOM 2287 C C . ASP B 1 142 ? -30.641 25.25 62.125 1 27.03 142 ASP B C 1
ATOM 2289 O O . ASP B 1 142 ? -29.484 24.922 61.844 1 27.03 142 ASP B O 1
ATOM 2293 N N . ILE B 1 143 ? -31.188 26.031 61.219 1 26.61 143 ILE B N 1
ATOM 2294 C CA . ILE B 1 143 ? -30.734 27.141 60.375 1 26.61 143 ILE B CA 1
ATOM 2295 C C . ILE B 1 143 ? -29.922 28.125 61.219 1 26.61 143 ILE B C 1
ATOM 2297 O O . ILE B 1 143 ? -30.5 28.891 62 1 26.61 143 ILE B O 1
ATOM 2301 N N . CYS B 1 144 ? -28.891 27.641 62.062 1 23.34 144 CYS B N 1
ATOM 2302 C CA . CYS B 1 144 ? -28.156 28.547 62.938 1 23.34 144 CYS B CA 1
ATOM 2303 C C . CYS B 1 144 ? -27.656 29.766 62.156 1 23.34 144 CYS B C 1
ATOM 2305 O O . CYS B 1 144 ? -27.312 29.656 60.969 1 23.34 144 CYS B O 1
ATOM 2307 N N . SER B 1 145 ? -27.734 31 62.812 1 24.28 145 SER B N 1
ATOM 2308 C CA . SER B 1 145 ? -27.594 32.438 62.719 1 24.28 145 SER B CA 1
ATOM 2309 C C . SER B 1 145 ? -26.156 32.844 62.375 1 24.28 145 SER B C 1
ATOM 2311 O O . SER B 1 145 ? -25.234 32.562 63.156 1 24.28 145 SER B O 1
ATOM 2313 N N . ARG B 1 146 ? -25.594 32.656 61.188 1 23.16 146 ARG B N 1
ATOM 2314 C CA . ARG B 1 146 ? -24.266 33.125 60.781 1 23.16 146 ARG B CA 1
ATOM 2315 C C . ARG B 1 146 ? -24.109 34.594 61.125 1 23.16 146 ARG B C 1
ATOM 2317 O O . ARG B 1 146 ? -24.547 35.469 60.375 1 23.16 146 ARG B O 1
ATOM 2324 N N . SER B 1 147 ? -24.391 35.094 62.281 1 22.19 147 SER B N 1
ATOM 2325 C CA . SER B 1 147 ? -24.141 36.5 62.594 1 22.19 147 SER B CA 1
ATOM 2326 C C . SER B 1 147 ? -22.641 36.812 62.562 1 22.19 147 SER B C 1
ATOM 2328 O O . SER B 1 147 ? -21.938 36.531 63.531 1 22.19 147 SER B O 1
ATOM 2330 N N . LYS B 1 148 ? -21.797 36.219 61.719 1 21.67 148 LYS B N 1
ATOM 2331 C CA . LYS B 1 148 ? -20.406 36.562 61.969 1 21.67 148 LYS B CA 1
ATOM 2332 C C . LYS B 1 148 ? -20.234 38.094 62 1 21.67 148 LYS B C 1
ATOM 2334 O O . LYS B 1 148 ? -20.891 38.812 61.25 1 21.67 148 LYS B O 1
ATOM 2339 N N . ASP B 1 149 ? -19.266 38.656 62.875 1 21.25 149 ASP B N 1
ATOM 2340 C CA . ASP B 1 149 ? -18.531 39.719 63.594 1 21.25 149 ASP B CA 1
ATOM 2341 C C . ASP B 1 149 ? -17.766 40.594 62.594 1 21.25 149 ASP B C 1
ATOM 2343 O O . ASP B 1 149 ? -16.922 40.094 61.844 1 21.25 149 ASP B O 1
ATOM 2347 N N . THR B 1 150 ? -18.219 41.844 62.156 1 24.06 150 THR B N 1
ATOM 2348 C CA . THR B 1 150 ? -17.812 43.062 61.5 1 24.06 150 THR B CA 1
ATOM 2349 C C . THR B 1 150 ? -16.547 43.625 62.125 1 24.06 150 THR B C 1
ATOM 2351 O O . THR B 1 150 ? -16.062 44.688 61.719 1 24.06 150 THR B O 1
ATOM 2354 N N . GLN B 1 151 ? -15.977 43.219 63.219 1 20.16 151 GLN B N 1
ATOM 2355 C CA . GLN B 1 151 ? -15.211 44.188 64 1 20.16 151 GLN B CA 1
ATOM 2356 C C . GLN B 1 151 ? -14.141 44.844 63.125 1 20.16 151 GLN B C 1
ATOM 2358 O O . GLN B 1 151 ? -13.781 44.344 62.062 1 20.16 151 GLN B O 1
ATOM 2363 N N . ASN B 1 152 ? -12.992 45.312 63.781 1 19.95 152 ASN B N 1
ATOM 2364 C CA . ASN B 1 152 ? -12.18 46.438 64.25 1 19.95 152 ASN B CA 1
ATOM 2365 C C . ASN B 1 152 ? -10.938 46.625 63.406 1 19.95 152 ASN B C 1
ATOM 2367 O O . ASN B 1 152 ? -9.828 46.281 63.812 1 19.95 152 ASN B O 1
ATOM 2371 N N . LEU B 1 153 ? -10.867 46.25 62.156 1 21.94 153 LEU B N 1
ATOM 2372 C CA . LEU B 1 153 ? -9.516 46.531 61.688 1 21.94 153 LEU B CA 1
ATOM 2373 C C . LEU B 1 153 ? -9.242 48.031 61.688 1 21.94 153 LEU B C 1
ATOM 2375 O O . LEU B 1 153 ? -9.844 48.781 60.906 1 21.94 153 LEU B O 1
ATOM 2379 N N . GLN B 1 154 ? -8.805 48.75 62.719 1 21.52 154 GLN B N 1
ATOM 2380 C CA . GLN B 1 154 ? -8.445 50.062 63.219 1 21.52 154 GLN B CA 1
ATOM 2381 C C . GLN B 1 154 ? -7.254 50.625 62.438 1 21.52 154 GLN B C 1
ATOM 2383 O O . GLN B 1 154 ? -7.008 51.844 62.469 1 21.52 154 GLN B O 1
ATOM 2388 N N . LEU B 1 155 ? -6.258 49.906 62.031 1 26.41 155 LEU B N 1
ATOM 2389 C CA . LEU B 1 155 ? -5.027 50.625 62.281 1 26.41 155 LEU B CA 1
ATOM 2390 C C . LEU B 1 155 ? -5.055 52 61.594 1 26.41 155 LEU B C 1
ATOM 2392 O O . LEU B 1 155 ? -5.73 52.156 60.562 1 26.41 155 LEU B O 1
ATOM 2396 N N . THR B 1 156 ? -4.113 53.031 62.031 1 25.91 156 THR B N 1
ATOM 2397 C CA . THR B 1 156 ? -3.537 54.312 62.344 1 25.91 156 THR B CA 1
ATOM 2398 C C . THR B 1 156 ? -2.924 54.938 61.062 1 25.91 156 THR B C 1
ATOM 2400 O O . THR B 1 156 ? -1.723 54.812 60.844 1 25.91 156 THR B O 1
ATOM 2403 N N . LEU B 1 157 ? -3.238 54.719 59.875 1 28.78 157 LEU B N 1
ATOM 2404 C CA . LEU B 1 157 ? -2.434 55.562 59 1 28.78 157 LEU B CA 1
ATOM 2405 C C . LEU B 1 157 ? -2.719 57.062 59.281 1 28.78 157 LEU B C 1
ATOM 2407 O O . LEU B 1 157 ? -3.869 57.5 59.219 1 28.78 157 LEU B O 1
ATOM 2411 N N . SER B 1 158 ? -1.924 57.844 60.125 1 25.75 158 SER B N 1
ATOM 2412 C CA . SER B 1 158 ? -1.609 59.219 60.5 1 25.75 158 SER B CA 1
ATOM 2413 C C . SER B 1 158 ? -1.747 60.156 59.344 1 25.75 158 SER B C 1
ATOM 2415 O O . SER B 1 158 ? -1.873 59.719 58.188 1 25.75 158 SER B O 1
ATOM 2417 N N . SER B 1 159 ? -0.528 61.062 59.062 1 26.11 159 SER B N 1
ATOM 2418 C CA . SER B 1 159 ? -0.354 62.438 58.531 1 26.11 159 SER B CA 1
ATOM 2419 C C . SER B 1 159 ? -0.672 62.5 57.062 1 26.11 159 SER B C 1
ATOM 2421 O O . SER B 1 159 ? -0.347 61.594 56.312 1 26.11 159 SER B O 1
#

Sequence (318 aa):
MADPPQTSVQVLKHKHSMLGESLLPAIAKLKAWDPDANSGELCRLKKGHPLEEYSLVQLRTEFERLAGESVKDIFAIVGIDENLKSVRQLVHLTILQGNLVGISKGQALQYDLQVRADNLQAPRTTVTQSSGSSGMSGANVDICSRSKDTQNLQLTLSSMADPPQTSVQVLKHKHSMLGESLLPAIAKLKAWDPDANSGELCRLKKGHPLEEYSLVQLRTEFERLAGESVKDIFAIVGIDENLKSVRQLVHLTILQGNLVGISKGQALQYDLQVRADNLQAPRTTVTQSSGSSGMSGANVDICSRSKDTQNLQLTLSS

Foldseek 3Di:
DPDPPPPDAAEQDPPQAQEVHDCVVLLVCLLVDDLPDDDPQFHYPDPPDGLVPDDLVRLQVVNCVRNVDGPVVSCVVSVHDDDSSSSSSSSRSRSVVSVVVVVVVVVVVVVVVVVVVCVVPPPPPPPPPPPPPPPPPVPPPPPDDPDDPPDDPPDDPDD/DPDPPPPDAAEQDPPQAQEVHDCVVLLVVLLVDDLPDDDPQFHYPDPPDGLVPDDLVRLQVVNCVRNVDGPVVSCVVSVHDDDSSSSSSSSRSRSVVSVVVVVVVVVVVVVVVVVVVCVVPPPPPPPPPPPPPPPPPVPPPPPDDPPDDPDDPDDDPDD

Secondary structure (DSSP, 8-state):
----------BPPTT---TTS--HHHHHHHHT--TTS---PPPEEETTEEGGGS-HHHHHHHHHHHH-S-HHHHHHHHT----HHHHHHHHHHHHHHHHHHHHHHHHHHHHHHHHHHHHHHS-------------------------------------/----------BPPTT---TTS--HHHHHHHHT--TTS---PPPEEETTEEGGGS-HHHHHHHHHHHH-S-HHHHHHHHT----HHHHHHHHHHHHHHHHHHHHHHHHHHHHHHHHHHHHHHS-------------------------------------